Protein AF-X1GDD9-F1 (afdb_monomer)

Sequence (284 aa):
ELFSPIKTVVSSIGIVIELWFREDKPDEWPDSLGQALNDVRQTDPFTDLDSIGLRLSSKYDEIAGEIVSKWEFLALDGQPFVGKRARPVNLTTFLPYIRLFYLSALRDADDEFSPRSQFWGRILRDLKISEDQRKSLSEELERLNAELLKADPRLEQVVTSLGEVQTIMEPVVGQSTSIQALPIKPWDLMSKSQVVMKARGTEIDFPLSRYGQGMQSLAVLFLFQAYLQVFLKPAFHPETEAILALEEPEAHLHPQATRALAANLDKVKGQKIISSHSPYFIQE

Solvent-accessible surface area (backbone atoms only — not comparable to full-atom values): 16834 Å² total; per-residue (Å²): 137,80,83,74,75,82,80,46,71,81,72,47,93,50,51,77,48,78,47,77,49,67,51,94,46,63,86,66,70,53,67,69,58,51,62,75,41,48,69,56,50,48,66,39,91,87,74,54,27,47,32,36,34,39,34,43,38,38,33,54,35,84,87,78,72,44,75,49,71,48,80,40,43,29,44,98,88,69,45,68,47,62,72,84,43,49,37,70,65,54,53,69,65,45,53,65,37,52,41,82,46,79,42,66,57,80,60,59,46,74,56,46,60,25,57,85,19,86,46,45,16,43,59,61,69,69,56,86,71,51,71,68,55,51,51,53,51,28,56,52,39,48,51,52,36,53,54,58,49,65,73,42,71,66,52,56,53,50,35,55,60,58,38,50,55,52,73,77,42,81,80,60,89,88,74,78,68,75,82,76,86,53,66,49,49,68,64,62,47,59,57,65,56,73,65,63,48,67,50,92,94,51,94,59,71,40,50,50,88,79,47,57,66,30,59,30,37,50,51,48,53,52,48,49,52,47,39,45,64,70,63,46,53,79,75,48,56,96,77,38,47,55,36,40,35,34,32,35,81,49,58,74,44,56,70,72,54,35,44,53,46,36,66,49,56,69,70,50,83,67,54,71,46,74,46,68,93,61,69,57,78,74,62,129

Organism: NCBI:txid412755

Secondary structure (DSSP, 8-state):
--------GGG---EEEEEEEE-SSTT-S-HHHHHHTTTT-EE-TTT--EEEEEEEEEEEETTTTEEEEEEEEE-TTSPBP-GGGG-HHHHHHHTTTEEEEEE-S---HHHHTSTTSSSHHHHHHT----HHHHHHHHHHHHHHHHHHHHH-THHHHHHHHHHTHHHHS---TT------SS--SHHHHHTT---EEEPTT-SSEEEGGGS-HHHHHHHHHHHHHHHIIIIIGGGS-TT-EEEEEEE-TTTT--HHHHHHHHHHHTTS-S-EEEE-S-GGGT--

Radius of gyration: 27.79 Å; Cα contacts (8 Å, |Δi|>4): 337; chains: 1; bounding box: 76×63×77 Å

Mean predicted aligned error: 9.7 Å

pLDDT: mean 85.85, std 9.74, range [38.25, 97.0]

Foldseek 3Di:
DDPDPDCDLQNDPWDKDKDKDKDPAAPPADPVRCVLLVLQWDADPVRRMIMKMKMWTWGQDPVVRGIDIDIFIADPVRDGDDDPSGDPVSVVSCDLQEAEDEDAPDDDLCQCCALPHPQNVVVLVPPDQDPVNQVVQLVVLVVVQVVVCVVDPVSVVVQVVVQCVCVVDPNDPPDGRDDGPDDSGPSVVSSPDFDWDDDPPDPDTDGLVPDDPQSSLVVSVVSSVCRCVPPPVVVGDPNHAYEYEYEASCPPHDPVVVLVVLVVVVPDDGHYHYDHPDCSNVDD

InterPro domains:
  IPR027417 P-loop containing nucleoside triphosphate hydrolase [G3DSA:3.40.50.300] (99-284)
  IPR027417 P-loop containing nucleoside triphosphate hydrolase [SSF52540] (114-283)
  IPR041685 Endonuclease GajA/Old nuclease/RecF-like, AAA domain [PF13175] (100-282)
  IPR051396 Bacterial Antiviral Defense Nuclease [PTHR43581] (134-284)

Structure (mmCIF, N/CA/C/O backbone):
data_AF-X1GDD9-F1
#
_entry.id   AF-X1GDD9-F1
#
loop_
_atom_site.group_PDB
_atom_site.id
_atom_site.type_symbol
_atom_site.label_atom_id
_atom_site.label_alt_id
_atom_site.label_comp_id
_atom_site.label_asym_id
_atom_site.label_entity_id
_atom_site.label_seq_id
_atom_site.pdbx_PDB_ins_code
_atom_site.Cartn_x
_atom_site.Cartn_y
_atom_site.Cartn_z
_atom_site.occupancy
_atom_site.B_iso_or_equiv
_atom_site.auth_seq_id
_atom_site.auth_comp_id
_atom_site.auth_asym_id
_atom_site.auth_atom_id
_atom_site.pdbx_PDB_model_num
ATOM 1 N N . GLU A 1 1 ? 48.332 -2.939 3.150 1.00 38.25 1 GLU A N 1
ATOM 2 C CA . GLU A 1 1 ? 47.635 -2.496 1.930 1.00 38.25 1 GLU A CA 1
ATOM 3 C C . GLU A 1 1 ? 46.150 -2.346 2.219 1.00 38.25 1 GLU A C 1
ATOM 5 O O . GLU A 1 1 ? 45.591 -3.186 2.910 1.00 38.25 1 GLU A O 1
ATOM 10 N N . LEU A 1 2 ? 45.577 -1.258 1.695 1.00 38.97 2 LEU A N 1
ATOM 11 C CA . LEU A 1 2 ? 44.161 -1.042 1.371 1.00 38.97 2 LEU A CA 1
ATOM 12 C C . LEU A 1 2 ? 43.140 -1.008 2.526 1.00 38.97 2 LEU A C 1
ATOM 14 O O . LEU A 1 2 ? 42.233 -1.830 2.611 1.00 38.97 2 LEU A O 1
ATOM 18 N N . PHE A 1 3 ? 43.193 0.063 3.324 1.00 42.38 3 PHE A N 1
ATOM 19 C CA . PHE A 1 3 ? 41.959 0.637 3.867 1.00 42.38 3 PHE A CA 1
ATOM 20 C C . PHE A 1 3 ? 41.168 1.240 2.698 1.00 42.38 3 PHE A C 1
ATOM 22 O O . PHE A 1 3 ? 41.581 2.246 2.123 1.00 42.38 3 PHE A O 1
ATOM 29 N N . SER A 1 4 ? 40.057 0.607 2.317 1.00 47.56 4 SER A N 1
ATOM 30 C CA . SER A 1 4 ? 39.080 1.219 1.412 1.00 47.56 4 SER A CA 1
ATOM 31 C C . SER A 1 4 ? 38.596 2.532 2.040 1.00 47.56 4 SER A C 1
ATOM 33 O O . SER A 1 4 ? 38.187 2.507 3.205 1.00 47.56 4 SER A O 1
ATOM 35 N N . PRO A 1 5 ? 38.619 3.672 1.326 1.00 50.78 5 PRO A N 1
ATOM 36 C CA . PRO A 1 5 ? 38.078 4.910 1.863 1.00 50.78 5 PRO A CA 1
ATOM 37 C C . PRO A 1 5 ? 36.586 4.716 2.151 1.00 50.78 5 PRO A C 1
ATOM 39 O O . PRO A 1 5 ? 35.871 4.060 1.386 1.00 50.78 5 PRO A O 1
ATOM 42 N N . ILE A 1 6 ? 36.133 5.253 3.283 1.00 47.78 6 ILE A N 1
ATOM 43 C CA . ILE A 1 6 ? 34.720 5.306 3.660 1.00 47.78 6 ILE A CA 1
ATOM 44 C C . ILE A 1 6 ? 33.985 5.986 2.501 1.00 47.78 6 ILE A C 1
ATOM 46 O O . ILE A 1 6 ? 34.232 7.159 2.230 1.00 47.78 6 ILE A O 1
ATOM 50 N N . LYS A 1 7 ? 33.130 5.245 1.784 1.00 52.72 7 LYS A N 1
ATOM 51 C CA . LYS A 1 7 ? 32.307 5.801 0.704 1.00 52.72 7 LYS A CA 1
ATOM 52 C C . LYS A 1 7 ? 31.343 6.820 1.312 1.00 52.72 7 LYS A C 1
ATOM 54 O O . LYS A 1 7 ? 30.307 6.454 1.857 1.00 52.72 7 LYS A O 1
ATOM 59 N N . THR A 1 8 ? 31.692 8.099 1.252 1.00 64.19 8 THR A N 1
ATOM 60 C CA . THR A 1 8 ? 30.767 9.208 1.508 1.00 64.19 8 THR A CA 1
ATOM 61 C C . THR A 1 8 ? 29.737 9.280 0.385 1.00 64.19 8 THR A C 1
ATOM 63 O O . THR A 1 8 ? 30.037 8.900 -0.748 1.00 64.19 8 THR A O 1
ATOM 66 N N . VAL A 1 9 ? 28.541 9.808 0.676 1.00 65.12 9 VAL A N 1
ATOM 67 C CA . VAL A 1 9 ? 27.443 10.006 -0.300 1.00 65.12 9 VAL A CA 1
ATOM 68 C C . VAL A 1 9 ? 27.935 10.704 -1.579 1.00 65.12 9 VAL A C 1
ATOM 70 O O . VAL A 1 9 ? 27.546 10.323 -2.679 1.00 65.12 9 VAL A O 1
ATOM 73 N N . VAL A 1 10 ? 28.883 11.633 -1.430 1.00 66.81 10 VAL A N 1
ATOM 74 C CA . VAL A 1 10 ? 29.545 12.384 -2.510 1.00 66.81 10 VAL A CA 1
ATOM 75 C C . VAL A 1 10 ? 30.360 11.491 -3.460 1.00 66.81 10 VAL A C 1
ATOM 77 O O . VAL A 1 10 ? 30.379 11.708 -4.663 1.00 66.81 10 VAL A O 1
ATOM 80 N N . SER A 1 11 ? 30.994 10.435 -2.942 1.00 69.88 11 SER A N 1
ATOM 81 C CA . SER A 1 11 ? 31.825 9.499 -3.722 1.00 69.88 11 SER A CA 1
ATOM 82 C C . SER A 1 11 ? 31.047 8.305 -4.296 1.00 69.88 11 SER A C 1
ATOM 84 O O . SER A 1 11 ? 31.636 7.389 -4.875 1.00 69.88 11 SER A O 1
ATOM 86 N N . SER A 1 12 ? 29.722 8.280 -4.115 1.00 77.25 12 SER A N 1
ATOM 87 C CA . SER A 1 12 ? 28.871 7.197 -4.600 1.00 77.25 12 SER A CA 1
ATOM 88 C C . SER A 1 12 ? 28.705 7.254 -6.121 1.00 77.25 12 SER A C 1
ATOM 90 O O . SER A 1 12 ? 28.462 8.309 -6.707 1.00 77.25 12 SER A O 1
ATOM 92 N N . ILE A 1 13 ? 28.754 6.086 -6.767 1.00 80.12 13 ILE A N 1
ATOM 93 C CA . ILE A 1 13 ? 28.409 5.933 -8.191 1.00 80.12 13 ILE A CA 1
ATOM 94 C C . ILE A 1 13 ? 26.911 6.161 -8.462 1.00 80.12 13 ILE A C 1
ATOM 96 O O . ILE A 1 13 ? 26.513 6.265 -9.619 1.00 80.12 13 ILE A O 1
ATOM 100 N N . GLY A 1 14 ? 26.104 6.298 -7.405 1.00 87.81 14 GLY A N 1
ATOM 101 C CA . GLY A 1 14 ? 24.656 6.414 -7.486 1.00 87.81 14 GLY A CA 1
ATOM 102 C C . GLY A 1 14 ? 23.974 5.059 -7.657 1.00 87.81 14 GLY A C 1
ATOM 103 O O . GLY A 1 14 ? 24.605 4.003 -7.592 1.00 87.81 14 GLY A O 1
ATOM 104 N N . ILE A 1 15 ? 22.663 5.107 -7.853 1.00 92.38 15 ILE A N 1
ATOM 105 C CA . ILE A 1 15 ? 21.811 3.957 -8.144 1.00 92.38 15 ILE A CA 1
ATOM 106 C C . ILE A 1 15 ? 21.234 4.157 -9.542 1.00 92.38 15 ILE A C 1
ATOM 108 O O . ILE A 1 15 ? 20.771 5.250 -9.871 1.00 92.38 15 ILE A O 1
ATOM 112 N N . VAL A 1 16 ? 21.253 3.101 -10.353 1.00 93.81 16 VAL A N 1
ATOM 113 C CA . VAL A 1 16 ? 20.565 3.048 -11.644 1.00 93.81 16 VAL A CA 1
ATOM 114 C C . VAL A 1 16 ? 19.679 1.811 -11.649 1.00 93.81 16 VAL A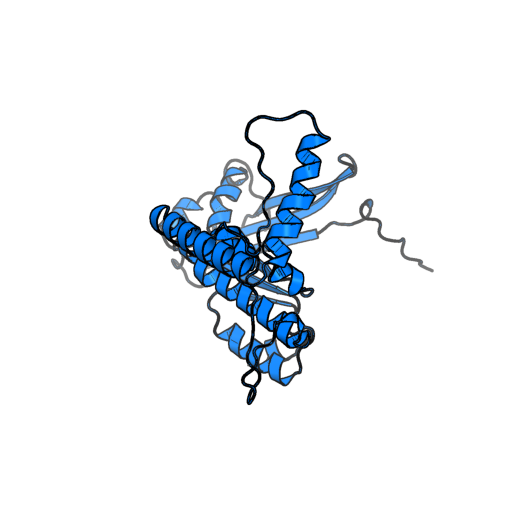 C 1
ATOM 116 O O . VAL A 1 16 ? 20.160 0.707 -11.407 1.00 93.81 16 VAL A O 1
ATOM 119 N N . ILE A 1 17 ? 18.389 2.011 -11.895 1.00 92.81 17 ILE A N 1
ATOM 120 C CA . ILE A 1 17 ? 17.387 0.955 -12.019 1.00 92.81 17 ILE A CA 1
ATOM 121 C C . ILE A 1 17 ? 16.773 1.081 -13.406 1.00 92.81 17 ILE A C 1
ATOM 123 O O . ILE A 1 17 ? 16.308 2.156 -13.780 1.00 92.81 17 ILE A O 1
ATOM 127 N N . GLU A 1 18 ? 16.763 -0.015 -14.152 1.00 95.00 18 GLU A N 1
ATOM 128 C CA . GLU A 1 18 ? 16.088 -0.109 -15.443 1.00 95.00 18 GLU A CA 1
ATOM 129 C C . GLU A 1 18 ? 14.918 -1.075 -15.328 1.00 95.00 18 GLU A C 1
ATOM 131 O O . GLU A 1 18 ? 15.066 -2.197 -14.847 1.00 95.00 18 GLU A O 1
ATOM 136 N N . LEU A 1 19 ? 13.751 -0.612 -15.754 1.00 92.44 19 LEU A N 1
ATOM 137 C CA . LEU A 1 19 ? 12.511 -1.366 -15.770 1.00 92.44 19 LEU A CA 1
ATOM 138 C C . LEU A 1 19 ? 12.071 -1.527 -17.218 1.00 92.44 19 LEU A C 1
ATOM 140 O O . LEU A 1 19 ? 11.991 -0.548 -17.961 1.00 92.44 19 LEU A O 1
ATOM 144 N N . TRP A 1 20 ? 11.774 -2.764 -17.591 1.00 94.12 20 TRP A N 1
ATOM 145 C CA . TRP A 1 20 ? 11.281 -3.121 -18.911 1.00 94.12 20 TRP A CA 1
ATOM 146 C C . TRP A 1 20 ? 9.894 -3.727 -18.769 1.00 94.12 20 TRP A C 1
ATOM 148 O O . TRP A 1 20 ? 9.726 -4.775 -18.151 1.00 94.12 20 TRP A O 1
ATOM 158 N N . PHE A 1 21 ? 8.909 -3.039 -19.334 1.00 92.94 21 PHE A N 1
ATOM 159 C CA . PHE A 1 21 ? 7.532 -3.505 -19.444 1.00 92.94 21 PHE A CA 1
ATOM 160 C C . PHE A 1 21 ? 7.370 -4.049 -20.853 1.00 92.94 21 PHE A C 1
ATOM 162 O O . PHE A 1 21 ? 7.683 -3.330 -21.801 1.00 92.94 21 PHE A O 1
ATOM 169 N N . ARG A 1 22 ? 6.956 -5.306 -20.998 1.00 93.19 22 ARG A N 1
ATOM 170 C CA . ARG A 1 22 ? 6.906 -5.999 -22.286 1.00 93.19 22 ARG A CA 1
ATOM 171 C C . ARG A 1 22 ? 5.684 -6.904 -22.342 1.00 93.19 22 ARG A C 1
ATOM 173 O O . ARG A 1 22 ? 5.283 -7.436 -21.312 1.00 93.19 22 ARG A O 1
ATOM 180 N N . GLU A 1 23 ? 5.130 -7.063 -23.532 1.00 92.94 23 GLU A N 1
ATOM 181 C CA . GLU A 1 23 ? 4.156 -8.108 -23.829 1.00 92.94 23 GLU A CA 1
ATOM 182 C C . GLU A 1 23 ? 4.764 -9.516 -23.729 1.00 92.94 23 GLU A C 1
ATOM 184 O O . GLU A 1 23 ? 5.914 -9.751 -24.121 1.00 92.94 23 GLU A O 1
ATOM 189 N N . ASP A 1 24 ? 3.961 -10.475 -23.274 1.00 90.25 24 ASP A N 1
ATOM 190 C CA . ASP A 1 24 ? 4.295 -11.897 -23.348 1.00 90.25 24 ASP A CA 1
ATOM 191 C C . ASP A 1 24 ? 3.881 -12.493 -24.705 1.00 90.25 24 ASP A C 1
ATOM 193 O O . ASP A 1 24 ? 4.434 -13.512 -25.138 1.00 90.25 24 ASP A O 1
ATOM 197 N N . LYS A 1 25 ? 2.904 -11.876 -25.387 1.00 92.12 25 LYS A N 1
ATOM 198 C CA . LYS A 1 25 ? 2.401 -12.278 -26.712 1.00 92.12 25 LYS A CA 1
ATOM 199 C C . LYS A 1 25 ? 2.097 -11.055 -27.585 1.00 92.12 25 LYS A C 1
ATOM 201 O O . LYS A 1 25 ? 1.662 -10.054 -27.033 1.00 92.12 25 LYS A O 1
ATOM 206 N N . PRO A 1 26 ? 2.261 -11.148 -28.919 1.00 90.19 26 PRO A N 1
ATOM 207 C CA . PRO A 1 26 ? 1.912 -10.045 -29.811 1.00 90.19 26 PRO A CA 1
ATOM 208 C C . PRO A 1 26 ? 0.445 -9.632 -29.646 1.00 90.19 26 PRO A C 1
ATOM 210 O O . PRO A 1 26 ? -0.415 -10.506 -29.477 1.00 90.19 26 PRO A O 1
ATOM 213 N N . ASP A 1 27 ? 0.186 -8.325 -29.713 1.00 88.06 27 ASP A N 1
ATOM 214 C CA . ASP A 1 27 ? -1.141 -7.703 -29.580 1.00 88.06 27 ASP A CA 1
ATOM 215 C C . ASP A 1 27 ? -1.843 -8.006 -28.236 1.00 88.06 27 ASP A C 1
ATOM 217 O O . ASP A 1 27 ? -3.069 -8.147 -28.161 1.00 88.06 27 ASP A O 1
ATOM 221 N N . GLU A 1 28 ? -1.075 -8.145 -27.152 1.00 90.44 28 GLU A N 1
ATOM 222 C CA . GLU A 1 28 ? -1.615 -8.357 -25.804 1.00 90.44 28 GLU A CA 1
ATOM 223 C C . GLU A 1 28 ? -2.103 -7.048 -25.173 1.00 90.44 28 GLU A C 1
ATOM 225 O O . GLU A 1 28 ? -3.099 -7.032 -24.440 1.00 90.44 28 GLU A O 1
ATOM 230 N N . TRP A 1 29 ? -1.412 -5.942 -25.440 1.00 91.94 29 TRP A N 1
ATOM 231 C CA . TRP A 1 29 ? -1.772 -4.638 -24.907 1.00 91.94 29 TRP A CA 1
ATOM 232 C C . TRP A 1 29 ? -2.988 -4.060 -25.640 1.00 91.94 29 TRP A C 1
ATOM 234 O O . TRP A 1 29 ? -3.005 -4.002 -26.869 1.00 91.94 29 TRP A O 1
ATOM 244 N N . PRO A 1 30 ? -4.009 -3.561 -24.916 1.00 91.75 30 PRO A N 1
ATOM 245 C CA . PRO A 1 30 ? -5.167 -2.941 -25.549 1.00 91.75 30 PRO A CA 1
ATOM 246 C C . PRO A 1 30 ? -4.795 -1.729 -26.412 1.00 91.75 30 PRO A C 1
ATOM 248 O O . PRO A 1 30 ? -3.938 -0.924 -26.040 1.00 91.75 30 PRO A O 1
ATOM 251 N N . ASP A 1 31 ? -5.526 -1.520 -27.511 1.00 90.44 31 ASP A N 1
ATOM 252 C CA . ASP A 1 31 ? -5.319 -0.379 -28.416 1.00 90.44 31 ASP A CA 1
ATOM 253 C C . ASP A 1 31 ? -5.342 0.978 -27.692 1.00 90.44 31 ASP A C 1
ATOM 255 O O . ASP A 1 31 ? -4.582 1.887 -28.030 1.00 90.44 31 ASP A O 1
ATOM 259 N N . SER A 1 32 ? -6.203 1.130 -26.680 1.00 91.56 32 SER A N 1
ATOM 260 C CA . SER A 1 32 ? -6.291 2.338 -25.851 1.00 91.56 32 SER A CA 1
ATOM 261 C C . SER A 1 32 ? -4.992 2.619 -25.094 1.00 91.56 32 SER A C 1
ATOM 263 O O . SER A 1 32 ? -4.520 3.761 -25.112 1.00 91.56 32 SER A O 1
ATOM 265 N N . LEU A 1 33 ? -4.377 1.588 -24.509 1.00 91.75 33 LEU A N 1
ATOM 266 C CA . LEU A 1 33 ? -3.070 1.677 -23.857 1.00 91.75 33 LEU A CA 1
ATOM 267 C C . LEU A 1 33 ? -1.984 2.043 -24.874 1.00 91.75 33 LEU A C 1
ATOM 269 O O . LEU A 1 33 ? -1.205 2.977 -24.656 1.00 91.75 33 LEU A O 1
ATOM 273 N N . GLY A 1 34 ? -1.968 1.345 -26.014 1.00 90.06 34 GLY A N 1
ATOM 274 C CA . GLY A 1 34 ? -1.004 1.564 -27.092 1.00 90.06 34 GLY A CA 1
ATOM 275 C C . GLY A 1 34 ? -1.049 2.992 -27.643 1.00 90.06 34 GLY A C 1
ATOM 276 O O . GLY A 1 34 ? -0.007 3.617 -27.850 1.00 90.06 34 GLY A O 1
ATOM 277 N N . GLN A 1 35 ? -2.248 3.556 -27.812 1.00 91.06 35 GLN A N 1
ATOM 278 C CA . GLN A 1 35 ? -2.438 4.946 -28.232 1.00 91.06 35 GLN A CA 1
ATOM 279 C C . GLN A 1 35 ? -2.001 5.943 -27.155 1.00 91.06 35 GLN A C 1
ATOM 281 O O . GLN A 1 35 ? -1.310 6.916 -27.470 1.00 91.06 35 GLN A O 1
ATOM 286 N N . ALA A 1 36 ? -2.370 5.705 -25.893 1.00 91.50 36 ALA A N 1
ATOM 287 C CA . ALA A 1 36 ? -2.020 6.590 -24.785 1.00 91.50 36 ALA A CA 1
ATOM 288 C C . ALA A 1 36 ? -0.502 6.680 -24.562 1.00 91.50 36 ALA A C 1
ATOM 290 O O . ALA A 1 36 ? 0.012 7.744 -24.211 1.00 91.50 36 ALA A O 1
ATOM 291 N N . LEU A 1 37 ? 0.218 5.579 -24.794 1.00 93.81 37 LEU A N 1
ATOM 292 C CA . LEU A 1 37 ? 1.657 5.458 -24.553 1.00 93.81 37 LEU A CA 1
ATOM 293 C C . LEU A 1 37 ? 2.498 5.428 -25.837 1.00 93.81 37 LEU A C 1
ATOM 295 O O . LEU A 1 37 ? 3.691 5.138 -25.782 1.00 93.81 37 LEU A O 1
ATOM 299 N N . ASN A 1 38 ? 1.930 5.796 -26.988 1.00 93.25 38 ASN A N 1
ATOM 300 C CA . ASN A 1 38 ? 2.590 5.700 -28.296 1.00 93.25 38 ASN A CA 1
ATOM 301 C C . ASN A 1 38 ? 3.952 6.427 -28.371 1.00 93.25 38 ASN A C 1
ATOM 303 O O . ASN A 1 38 ? 4.885 5.990 -29.048 1.00 93.25 38 ASN A O 1
ATOM 307 N N . ASP A 1 39 ? 4.096 7.539 -27.645 1.00 93.69 39 ASP A N 1
ATOM 308 C CA . ASP A 1 39 ? 5.343 8.308 -27.624 1.00 93.69 39 ASP A CA 1
ATOM 309 C C . ASP A 1 39 ? 6.483 7.585 -26.881 1.00 93.69 39 ASP A C 1
ATOM 311 O O . ASP A 1 39 ? 7.641 7.924 -27.116 1.00 93.69 39 ASP A O 1
ATOM 315 N N . VAL A 1 40 ? 6.195 6.588 -26.038 1.00 94.62 40 VAL A N 1
ATOM 316 C CA . VAL A 1 40 ? 7.197 5.830 -25.256 1.00 94.62 40 VAL A CA 1
ATOM 317 C C . VAL A 1 40 ? 7.212 4.328 -25.549 1.00 94.62 40 VAL A C 1
ATOM 319 O O . VAL A 1 40 ? 8.180 3.659 -25.201 1.00 94.62 40 VAL A O 1
ATOM 322 N N . ARG A 1 41 ? 6.179 3.815 -26.221 1.00 94.31 41 ARG A N 1
ATOM 323 C CA . ARG A 1 41 ? 6.067 2.437 -26.704 1.00 94.31 41 ARG A CA 1
ATOM 324 C C . ARG A 1 41 ? 6.975 2.182 -27.904 1.00 94.31 41 ARG A C 1
ATOM 326 O O . ARG A 1 41 ? 7.159 3.052 -28.761 1.00 94.31 41 ARG A O 1
ATOM 333 N N . GLN A 1 42 ? 7.514 0.976 -27.995 1.00 93.94 42 GLN A N 1
ATOM 334 C CA . GLN A 1 42 ? 8.262 0.507 -29.156 1.00 93.94 42 GLN A CA 1
ATOM 335 C C . GLN A 1 42 ? 8.020 -0.981 -29.393 1.00 93.94 42 GLN A C 1
ATOM 337 O O . GLN A 1 42 ? 8.028 -1.760 -28.443 1.00 93.94 42 GLN A O 1
ATOM 342 N N . THR A 1 43 ? 7.865 -1.351 -30.657 1.00 92.69 43 THR A N 1
ATOM 343 C CA . THR A 1 43 ? 7.661 -2.733 -31.092 1.00 92.69 43 THR A CA 1
ATOM 344 C C . THR A 1 43 ? 8.995 -3.314 -31.542 1.00 92.69 43 THR A C 1
ATOM 346 O O . THR A 1 43 ? 9.710 -2.693 -32.337 1.00 92.69 43 THR A O 1
ATOM 349 N N . ASP A 1 44 ? 9.361 -4.480 -31.018 1.00 90.75 44 ASP A N 1
ATOM 350 C CA . ASP A 1 44 ? 10.550 -5.205 -31.466 1.00 90.75 44 ASP A CA 1
ATOM 351 C C . ASP A 1 44 ? 10.306 -5.803 -32.867 1.00 90.75 44 ASP A C 1
ATOM 353 O O . ASP A 1 44 ? 9.427 -6.650 -33.016 1.00 90.75 44 ASP A O 1
ATOM 357 N N . PRO A 1 45 ? 11.090 -5.436 -33.899 1.00 89.31 45 PRO A N 1
ATOM 358 C CA . PRO A 1 45 ? 10.874 -5.907 -35.268 1.00 89.31 45 PRO A CA 1
ATOM 359 C C . PRO A 1 45 ? 11.090 -7.416 -35.467 1.00 89.31 45 PRO A C 1
ATOM 361 O O . PRO A 1 45 ? 10.700 -7.946 -36.506 1.00 89.31 45 PRO A O 1
ATOM 364 N N . PHE A 1 46 ? 11.744 -8.110 -34.529 1.00 88.69 46 PHE A N 1
ATOM 365 C CA . PHE A 1 46 ? 11.985 -9.553 -34.625 1.00 88.69 46 PHE A CA 1
ATOM 366 C C . PHE A 1 46 ? 10.925 -10.382 -33.915 1.00 88.69 46 PHE A C 1
ATOM 368 O O . PHE A 1 46 ? 10.637 -11.499 -34.347 1.00 88.69 46 PHE A O 1
ATOM 375 N N . THR A 1 47 ? 10.400 -9.870 -32.803 1.00 88.75 47 THR A N 1
ATOM 376 C CA . THR A 1 47 ? 9.457 -10.610 -31.958 1.00 88.75 47 THR A CA 1
ATOM 377 C C . THR A 1 47 ? 8.025 -10.101 -32.053 1.00 88.75 47 THR A C 1
ATOM 379 O O . THR A 1 47 ? 7.128 -10.818 -31.625 1.00 88.75 47 THR A O 1
ATOM 382 N N . ASP A 1 48 ? 7.820 -8.926 -32.655 1.00 91.81 48 ASP A N 1
ATOM 383 C CA . ASP A 1 48 ? 6.533 -8.229 -32.767 1.00 91.81 48 ASP A CA 1
ATOM 384 C C . ASP A 1 48 ? 5.877 -7.970 -31.403 1.00 91.81 48 ASP A C 1
ATOM 386 O O . ASP A 1 48 ? 4.662 -7.998 -31.255 1.00 91.81 48 ASP A O 1
ATOM 390 N N . LEU A 1 49 ? 6.715 -7.775 -30.380 1.00 93.62 49 LEU A N 1
ATOM 391 C CA . LEU A 1 49 ? 6.287 -7.527 -29.008 1.00 93.62 49 LEU A CA 1
ATOM 392 C C . LEU A 1 49 ? 6.522 -6.068 -28.652 1.00 93.62 49 LEU A C 1
ATOM 394 O O . LEU A 1 49 ? 7.627 -5.536 -28.836 1.00 93.62 49 LEU A O 1
ATOM 398 N N . ASP A 1 50 ? 5.494 -5.438 -28.099 1.00 94.56 50 ASP A N 1
ATOM 399 C CA . ASP A 1 50 ? 5.600 -4.090 -27.579 1.00 94.56 50 ASP A CA 1
ATOM 400 C C . ASP A 1 50 ? 6.361 -4.057 -26.253 1.00 94.56 50 ASP A C 1
ATOM 402 O O . ASP A 1 50 ? 6.294 -4.954 -25.407 1.00 94.56 50 ASP A O 1
ATOM 406 N N . SER A 1 51 ? 7.126 -2.981 -26.079 1.00 95.06 51 SER A N 1
ATOM 407 C CA . SER A 1 51 ? 7.880 -2.722 -24.863 1.00 95.06 51 SER A CA 1
ATOM 408 C C . SER A 1 51 ? 7.977 -1.238 -24.521 1.00 95.06 51 SER A C 1
ATOM 410 O O . SER A 1 51 ? 7.864 -0.354 -25.376 1.00 95.06 51 SE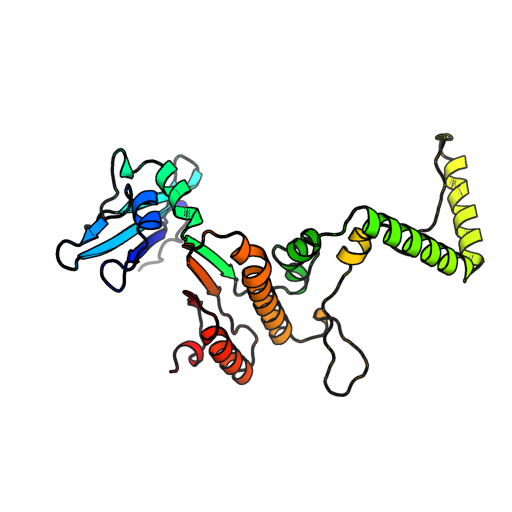R A O 1
ATOM 412 N N . ILE A 1 52 ? 8.216 -0.965 -23.242 1.00 96.00 52 ILE A N 1
ATOM 413 C CA . ILE A 1 52 ? 8.554 0.349 -22.698 1.00 96.00 52 ILE A CA 1
ATOM 414 C C . ILE A 1 52 ? 9.740 0.152 -21.753 1.00 96.00 52 ILE A C 1
ATOM 416 O O . ILE A 1 52 ? 9.642 -0.582 -20.770 1.00 96.00 52 ILE A O 1
ATOM 420 N N . GLY A 1 53 ? 10.857 0.816 -22.047 1.00 96.19 53 GLY A N 1
ATOM 421 C CA . GLY A 1 53 ? 12.014 0.876 -21.157 1.00 96.19 53 GLY A CA 1
ATOM 422 C C . GLY A 1 53 ? 11.994 2.160 -20.333 1.00 96.19 53 GLY A C 1
ATOM 423 O O . GLY A 1 53 ? 11.771 3.240 -20.881 1.00 96.19 53 GLY A O 1
ATOM 424 N N . LEU A 1 54 ? 12.239 2.065 -19.029 1.00 95.69 54 LEU A N 1
ATOM 425 C CA . LEU A 1 54 ? 12.301 3.202 -18.111 1.00 95.69 54 LEU A CA 1
ATOM 426 C C . LEU A 1 54 ? 13.525 3.082 -17.203 1.00 95.69 54 LEU A C 1
ATOM 428 O O . LEU A 1 54 ? 13.680 2.100 -16.484 1.00 95.69 54 LEU A O 1
ATOM 432 N N . ARG A 1 55 ? 14.374 4.107 -17.195 1.00 95.81 55 ARG A N 1
ATOM 433 C CA . ARG A 1 55 ? 15.531 4.229 -16.309 1.00 95.81 55 ARG A CA 1
ATOM 434 C C . ARG A 1 55 ? 15.253 5.245 -15.213 1.00 95.81 55 ARG A C 1
ATOM 436 O O . ARG A 1 55 ? 14.922 6.394 -15.501 1.00 95.81 55 ARG A O 1
ATOM 443 N N . LEU A 1 56 ? 15.462 4.835 -13.970 1.00 94.31 56 LEU A N 1
ATOM 444 C CA . LEU A 1 56 ? 15.629 5.711 -12.819 1.00 94.31 56 LEU A CA 1
ATOM 445 C C . LEU A 1 56 ? 17.115 5.774 -12.480 1.00 94.31 56 LEU A C 1
ATOM 447 O O . LEU A 1 56 ? 17.735 4.753 -12.199 1.00 94.31 56 LEU A O 1
ATOM 451 N N . SER A 1 57 ? 17.680 6.974 -12.467 1.00 93.81 57 SER A N 1
ATOM 452 C CA . SER A 1 57 ? 19.017 7.227 -11.931 1.00 93.81 57 SER A CA 1
ATOM 453 C C . SER A 1 57 ? 18.916 8.139 -10.718 1.00 93.81 57 SER A C 1
ATOM 455 O O . SER A 1 57 ? 18.107 9.062 -10.710 1.00 93.81 57 SER A O 1
ATOM 457 N N . SER A 1 58 ? 19.710 7.877 -9.686 1.00 93.50 58 SER A N 1
ATOM 458 C CA . SER A 1 58 ? 19.777 8.700 -8.481 1.00 93.50 58 SER A CA 1
ATOM 459 C C . SER A 1 58 ? 21.226 8.833 -8.042 1.00 93.50 58 SER A C 1
ATOM 461 O O . SER A 1 58 ? 21.892 7.832 -7.766 1.00 93.50 58 SER A O 1
ATOM 463 N N . LYS A 1 59 ? 21.748 10.059 -8.026 1.00 92.75 59 LYS A N 1
ATOM 464 C CA . LYS A 1 59 ? 23.146 10.336 -7.683 1.00 92.75 59 LYS A CA 1
ATOM 465 C C . LYS A 1 59 ? 23.249 11.655 -6.928 1.00 92.75 59 LYS A C 1
ATOM 467 O O . LYS A 1 59 ? 22.471 12.572 -7.165 1.00 92.75 59 LYS A O 1
ATOM 472 N N . TYR A 1 60 ? 24.216 11.738 -6.020 1.00 90.06 60 TYR A N 1
ATOM 473 C CA . TYR A 1 60 ? 24.568 12.999 -5.384 1.00 90.06 60 TYR A CA 1
ATOM 474 C C . TYR A 1 60 ? 25.143 13.971 -6.419 1.00 90.06 60 TYR A C 1
ATOM 476 O O . TYR A 1 60 ? 26.086 13.629 -7.139 1.00 90.06 60 TYR A O 1
ATOM 484 N N . ASP A 1 61 ? 24.565 15.163 -6.489 1.00 87.94 61 ASP A N 1
ATOM 485 C CA . ASP A 1 61 ? 25.040 16.261 -7.317 1.00 87.94 61 ASP A CA 1
ATOM 486 C C . ASP A 1 61 ? 25.852 17.222 -6.437 1.00 87.94 61 ASP A C 1
ATOM 488 O O . ASP A 1 61 ? 25.334 17.810 -5.488 1.00 87.94 61 ASP A O 1
ATOM 492 N N . GLU A 1 62 ? 27.150 17.359 -6.723 1.00 85.44 62 GLU A N 1
ATOM 493 C CA . GLU A 1 62 ? 28.059 18.206 -5.937 1.00 85.44 62 GLU A CA 1
ATOM 494 C C . GLU A 1 62 ? 27.717 19.697 -6.019 1.00 85.44 62 GLU A C 1
ATOM 496 O O . GLU A 1 62 ? 28.019 20.441 -5.088 1.00 85.44 62 GLU A O 1
ATOM 501 N N . ILE A 1 63 ? 27.088 20.130 -7.113 1.00 85.81 63 ILE A N 1
ATOM 502 C CA . ILE A 1 63 ? 26.716 21.526 -7.341 1.00 85.81 63 ILE A CA 1
ATOM 503 C C . ILE A 1 63 ? 25.430 21.841 -6.577 1.00 85.81 63 ILE A C 1
ATOM 505 O O . ILE A 1 63 ? 25.346 22.879 -5.923 1.00 85.81 63 ILE A O 1
ATOM 509 N N . ALA A 1 64 ? 24.439 20.947 -6.641 1.00 86.12 64 ALA A N 1
ATOM 510 C CA . ALA A 1 64 ? 23.174 21.108 -5.925 1.00 86.12 64 ALA A CA 1
ATOM 511 C C . ALA A 1 64 ? 23.297 20.798 -4.422 1.00 86.12 64 ALA A C 1
ATOM 513 O O . ALA A 1 64 ? 22.494 21.276 -3.624 1.00 86.12 64 ALA A O 1
ATOM 514 N N . GLY A 1 65 ? 24.306 20.016 -4.023 1.00 88.56 65 GLY A N 1
ATOM 515 C CA . GLY A 1 65 ? 24.503 19.591 -2.637 1.00 88.56 65 GLY A CA 1
ATOM 516 C C . GLY A 1 65 ? 23.460 18.579 -2.150 1.00 88.56 65 GLY A C 1
ATOM 517 O O . GLY A 1 65 ? 23.312 18.379 -0.945 1.00 88.56 65 GLY A O 1
ATOM 518 N N . GLU A 1 66 ? 22.728 17.947 -3.067 1.00 90.31 66 GLU A N 1
ATOM 519 C CA . GLU A 1 66 ? 21.641 17.014 -2.771 1.00 90.31 66 GLU A CA 1
ATOM 520 C C . GLU A 1 66 ? 21.640 15.810 -3.723 1.00 90.31 66 GLU A C 1
ATOM 522 O O . GLU A 1 66 ? 22.361 15.763 -4.721 1.00 90.31 66 GLU A O 1
ATOM 527 N N . ILE A 1 67 ? 20.835 14.796 -3.399 1.00 88.88 67 ILE A N 1
ATOM 528 C CA . ILE A 1 67 ? 20.626 13.644 -4.279 1.00 88.88 67 ILE A CA 1
ATOM 529 C C . ILE A 1 67 ? 19.603 14.024 -5.348 1.00 88.88 67 ILE A C 1
ATOM 531 O O . ILE A 1 67 ? 18.437 14.265 -5.042 1.00 88.88 67 ILE A O 1
ATOM 535 N N . VAL A 1 68 ? 20.025 14.001 -6.610 1.00 90.88 68 VAL A N 1
ATOM 536 C CA . VAL A 1 68 ? 19.163 14.278 -7.760 1.00 90.88 68 VAL A CA 1
ATOM 537 C C . VAL A 1 68 ? 18.740 12.960 -8.395 1.00 90.88 68 VAL A C 1
ATOM 539 O O . VAL A 1 68 ? 19.575 12.108 -8.707 1.00 90.88 68 VAL A O 1
ATOM 542 N N . SER A 1 69 ? 17.429 12.797 -8.590 1.00 93.06 69 SER A N 1
ATOM 543 C CA . SER A 1 69 ? 16.851 11.632 -9.265 1.00 93.06 69 SER A CA 1
ATOM 544 C C . SER A 1 69 ? 16.267 12.013 -10.622 1.00 93.06 69 SER A C 1
ATOM 546 O O . SER A 1 69 ? 15.576 13.024 -10.744 1.00 93.06 69 SER A O 1
ATOM 548 N N . LYS A 1 70 ? 16.524 11.195 -11.644 1.00 92.38 70 LYS A N 1
ATOM 549 C CA . LYS A 1 70 ? 16.101 11.431 -13.027 1.00 92.38 70 LYS A CA 1
ATOM 550 C C . LYS A 1 70 ? 15.437 10.189 -13.610 1.00 92.38 70 LYS A C 1
ATOM 552 O O . LYS A 1 70 ? 15.957 9.083 -13.471 1.00 92.38 70 LYS A O 1
ATOM 557 N N . TRP A 1 71 ? 14.321 10.412 -14.299 1.00 93.81 71 TRP A N 1
ATOM 558 C CA . TRP A 1 71 ? 13.582 9.405 -15.055 1.00 93.81 71 TRP A CA 1
ATOM 559 C C . TRP A 1 71 ? 13.793 9.601 -16.554 1.00 93.81 71 TRP A C 1
ATOM 561 O O . TRP A 1 71 ? 13.645 10.716 -17.058 1.00 93.81 71 TRP A O 1
ATOM 571 N N . GLU A 1 72 ? 14.116 8.526 -17.266 1.00 96.06 72 GLU A N 1
ATOM 572 C CA . GLU A 1 72 ? 14.373 8.542 -18.707 1.00 96.06 72 GLU A CA 1
ATOM 573 C C . GLU A 1 72 ? 13.741 7.322 -19.373 1.00 96.06 72 GLU A C 1
ATOM 575 O O . GLU A 1 72 ? 14.003 6.193 -18.969 1.00 96.06 72 GLU A O 1
ATOM 580 N N . PHE A 1 73 ? 12.933 7.526 -20.413 1.00 97.00 73 PHE A N 1
ATOM 581 C CA . PHE A 1 73 ? 12.481 6.414 -21.250 1.00 97.00 73 PHE A CA 1
ATOM 582 C C . PHE A 1 73 ? 13.612 5.951 -22.169 1.00 97.00 73 PHE A C 1
ATOM 584 O O . PHE A 1 73 ? 14.386 6.781 -22.654 1.00 97.00 73 PHE A O 1
ATOM 591 N N . LEU A 1 74 ? 13.698 4.644 -22.406 1.00 96.75 74 LEU A N 1
ATOM 592 C CA . LEU A 1 74 ? 14.783 4.005 -23.144 1.00 96.75 74 LEU A CA 1
ATOM 593 C C . LEU A 1 74 ? 14.307 3.414 -24.475 1.00 96.75 74 LEU A C 1
ATOM 595 O O . LEU A 1 74 ? 13.254 2.777 -24.555 1.00 96.75 74 LEU A O 1
ATOM 599 N N . ALA A 1 75 ? 15.143 3.569 -25.498 1.00 94.62 75 ALA A N 1
ATOM 600 C CA . ALA A 1 75 ? 15.077 2.803 -26.733 1.00 94.62 75 ALA A CA 1
ATOM 601 C C . ALA A 1 75 ? 15.517 1.343 -26.505 1.00 94.62 75 ALA A C 1
ATOM 603 O O . ALA A 1 75 ? 16.187 1.051 -25.515 1.00 94.62 75 ALA A O 1
ATOM 604 N N . LEU A 1 76 ? 15.179 0.431 -27.429 1.00 91.50 76 LEU A N 1
ATOM 605 C CA . LEU A 1 76 ? 15.543 -1.001 -27.367 1.00 91.50 76 LEU A CA 1
ATOM 606 C C . LEU A 1 76 ? 17.054 -1.267 -27.210 1.00 91.50 76 LEU A C 1
ATOM 608 O O . LEU A 1 76 ? 17.444 -2.314 -26.705 1.00 91.50 76 LEU A O 1
ATOM 612 N N . ASP A 1 77 ? 17.904 -0.327 -27.623 1.00 91.38 77 ASP A N 1
ATOM 613 C CA . ASP A 1 77 ? 19.363 -0.384 -27.474 1.00 91.38 77 ASP A CA 1
ATOM 614 C C . ASP A 1 77 ? 19.870 0.137 -26.110 1.00 91.38 77 ASP A C 1
ATOM 616 O O . ASP A 1 77 ? 21.077 0.219 -25.876 1.00 91.38 77 ASP A O 1
ATOM 620 N N . GLY A 1 78 ? 18.956 0.509 -25.208 1.00 91.06 78 GLY A N 1
ATOM 621 C CA . GLY A 1 78 ? 19.245 1.049 -23.883 1.00 91.06 78 GLY A CA 1
ATOM 622 C C . GLY A 1 78 ? 19.592 2.541 -23.862 1.00 91.06 78 GLY A C 1
ATOM 623 O O . GLY A 1 78 ? 19.932 3.070 -22.797 1.00 91.06 78 GLY A O 1
ATOM 624 N N . GLN A 1 79 ? 19.523 3.254 -24.990 1.00 94.62 79 GLN A N 1
ATOM 625 C CA . GLN A 1 79 ? 19.784 4.694 -25.022 1.00 94.62 79 GLN A CA 1
ATOM 626 C C . GLN A 1 79 ? 18.552 5.503 -24.594 1.00 94.62 79 GLN A C 1
ATOM 628 O O . GLN A 1 79 ? 17.428 5.153 -24.961 1.00 94.62 79 GLN A O 1
ATOM 633 N N . PRO A 1 80 ? 18.719 6.611 -23.846 1.00 95.38 80 PRO A N 1
ATOM 634 C CA . PRO A 1 80 ? 17.610 7.501 -23.533 1.00 95.38 80 PRO A CA 1
ATOM 635 C C . PRO A 1 80 ? 16.967 8.076 -24.795 1.00 95.38 80 PRO A C 1
ATOM 637 O O . PRO A 1 80 ? 17.650 8.513 -25.725 1.00 95.38 80 PRO A O 1
ATOM 640 N N . PHE A 1 81 ? 15.641 8.146 -24.804 1.00 94.25 81 PHE A N 1
ATOM 641 C CA . PHE A 1 81 ? 14.921 8.863 -25.842 1.00 94.25 81 PHE A CA 1
ATOM 642 C C . PHE A 1 81 ? 15.263 10.359 -25.852 1.00 94.25 81 PHE A C 1
ATOM 644 O O . PHE A 1 81 ? 15.621 10.957 -24.838 1.00 94.25 81 PHE A O 1
ATOM 651 N N . VAL A 1 82 ? 15.082 10.986 -27.019 1.00 92.00 82 VAL A N 1
ATOM 652 C CA . VAL A 1 82 ? 15.301 12.422 -27.248 1.00 92.00 82 VAL A CA 1
ATOM 653 C C . VAL A 1 82 ? 14.055 13.098 -27.833 1.00 92.00 82 VAL A C 1
ATOM 655 O O . VAL A 1 82 ? 13.132 12.449 -28.335 1.00 92.00 82 VAL A O 1
ATOM 658 N N . GLY A 1 83 ? 14.006 14.431 -27.774 1.00 92.25 83 GLY A N 1
ATOM 659 C CA . GLY A 1 83 ? 12.944 15.224 -28.399 1.00 92.25 83 GLY A CA 1
ATOM 660 C C . GLY A 1 83 ? 11.558 14.972 -27.793 1.00 92.25 83 GLY A C 1
ATOM 661 O O . GLY A 1 83 ? 11.375 15.066 -26.582 1.00 92.25 83 GLY A O 1
ATOM 662 N N . LYS A 1 84 ? 10.557 14.681 -28.638 1.00 90.00 84 LYS A N 1
ATOM 663 C CA . LYS A 1 84 ? 9.154 14.497 -28.210 1.00 90.00 84 LYS A CA 1
ATOM 664 C C . LYS A 1 84 ? 8.989 13.348 -27.204 1.00 90.00 84 LYS A C 1
ATOM 666 O O . LYS A 1 84 ? 8.216 13.481 -26.260 1.00 90.00 84 LYS A O 1
ATOM 671 N N . ARG A 1 85 ? 9.746 12.262 -27.377 1.00 91.19 85 ARG A N 1
ATOM 672 C CA . ARG A 1 85 ? 9.666 11.047 -26.550 1.00 91.19 85 ARG A CA 1
ATOM 673 C C . ARG A 1 85 ? 10.269 11.231 -25.148 1.00 91.19 85 ARG A C 1
ATOM 675 O O . ARG A 1 85 ? 9.866 10.549 -24.214 1.00 91.19 85 ARG A O 1
ATOM 682 N N . ALA A 1 86 ? 11.158 12.213 -24.980 1.00 91.25 86 ALA A N 1
ATOM 683 C CA . ALA A 1 86 ? 11.813 12.548 -23.710 1.00 91.25 86 ALA A CA 1
ATOM 684 C C . ALA A 1 86 ? 11.047 13.576 -22.855 1.00 91.25 86 ALA A C 1
ATOM 686 O O . ALA A 1 86 ? 11.555 14.047 -21.838 1.00 91.25 86 ALA A O 1
ATOM 687 N N . ARG A 1 87 ? 9.856 14.007 -23.288 1.00 92.62 87 ARG A N 1
ATOM 688 C CA . ARG A 1 87 ? 9.114 15.062 -22.592 1.00 92.62 87 ARG A CA 1
ATOM 689 C C . ARG A 1 87 ? 8.603 14.560 -21.234 1.00 92.62 87 ARG A C 1
ATOM 691 O O . ARG A 1 87 ? 8.030 13.473 -21.186 1.00 92.62 87 ARG A O 1
ATOM 698 N N . PRO A 1 88 ? 8.669 15.379 -20.165 1.00 90.19 88 PRO A N 1
ATOM 699 C CA . PRO A 1 88 ? 8.158 15.002 -18.842 1.00 90.19 88 PRO A CA 1
ATOM 700 C C . PRO A 1 88 ? 6.682 14.582 -18.831 1.00 90.19 88 PRO A C 1
ATOM 702 O O . PRO A 1 88 ? 6.286 13.751 -18.018 1.00 90.19 88 PRO A O 1
ATOM 705 N N . VAL A 1 89 ? 5.878 15.109 -19.766 1.00 93.69 89 VAL A N 1
ATOM 706 C CA . VAL A 1 89 ? 4.459 14.745 -19.914 1.00 93.69 89 VAL A CA 1
ATOM 707 C C . VAL A 1 89 ? 4.258 13.242 -20.135 1.00 93.69 89 VAL A C 1
ATOM 709 O O . VAL A 1 89 ? 3.289 12.675 -19.642 1.00 93.69 89 VAL A O 1
ATOM 712 N N . ASN A 1 90 ? 5.198 12.571 -20.805 1.00 94.25 90 ASN A N 1
ATOM 713 C CA . ASN A 1 90 ? 5.089 11.140 -21.074 1.00 94.25 90 ASN A CA 1
ATOM 714 C C . ASN A 1 90 ? 5.175 10.323 -19.782 1.00 94.25 90 ASN A C 1
ATOM 716 O O . ASN A 1 90 ? 4.451 9.346 -19.627 1.00 94.25 90 ASN A O 1
ATOM 720 N N . LEU A 1 91 ? 5.998 10.760 -18.820 1.00 93.06 91 LEU A N 1
ATOM 721 C CA . LEU A 1 91 ? 6.069 10.124 -17.507 1.00 93.06 91 LEU A CA 1
ATOM 722 C C . LEU A 1 91 ? 4.749 10.308 -16.754 1.00 93.06 91 LEU A C 1
ATOM 724 O O . LEU A 1 91 ? 4.209 9.345 -16.221 1.00 93.06 91 LEU A O 1
ATOM 728 N N . THR A 1 92 ? 4.184 11.519 -16.760 1.00 92.12 92 THR A N 1
ATOM 729 C CA . THR A 1 92 ? 2.887 11.767 -16.110 1.00 92.12 92 THR A CA 1
ATOM 730 C C . THR A 1 92 ? 1.739 10.987 -16.749 1.00 92.12 92 THR A C 1
ATOM 732 O O . THR A 1 92 ? 0.826 10.591 -16.032 1.00 92.12 92 THR A O 1
ATOM 735 N N . THR A 1 93 ? 1.798 10.721 -18.058 1.00 93.25 93 THR A N 1
ATOM 736 C CA . THR A 1 93 ? 0.834 9.862 -18.765 1.00 93.25 93 THR A CA 1
ATOM 737 C C . THR A 1 93 ? 1.058 8.378 -18.474 1.00 93.25 93 THR A C 1
ATOM 739 O O . THR A 1 93 ? 0.095 7.626 -18.445 1.00 93.25 93 THR A O 1
ATOM 742 N N . PHE A 1 94 ? 2.298 7.947 -18.230 1.00 93.25 94 PHE A N 1
ATOM 743 C CA . PHE A 1 94 ? 2.652 6.552 -17.949 1.00 93.25 94 PHE A CA 1
ATOM 744 C C . PHE A 1 94 ? 2.315 6.103 -16.515 1.00 93.25 94 PHE A C 1
ATOM 746 O O . PHE A 1 94 ? 1.781 5.017 -16.309 1.00 93.25 94 PHE A O 1
ATOM 753 N N . LEU A 1 95 ? 2.582 6.944 -15.511 1.00 90.56 95 LEU A N 1
ATOM 754 C CA . LEU A 1 95 ? 2.420 6.614 -14.082 1.00 90.56 95 LEU A CA 1
ATOM 755 C C . LEU A 1 95 ? 1.009 6.162 -13.625 1.00 90.56 95 LEU A C 1
ATOM 757 O O . LEU A 1 95 ? 0.907 5.500 -12.589 1.00 90.56 95 LEU A O 1
ATOM 761 N N . PRO A 1 96 ? -0.103 6.529 -14.286 1.00 90.81 96 PRO A N 1
ATOM 762 C CA . PRO A 1 96 ? -1.417 5.954 -14.002 1.00 90.81 96 PRO A CA 1
ATOM 763 C C . PRO A 1 96 ? -1.552 4.477 -14.395 1.00 90.81 96 PRO A C 1
ATOM 765 O O . PRO A 1 96 ? -2.359 3.779 -13.784 1.00 90.81 96 PRO A O 1
ATOM 768 N N . TYR A 1 97 ? -0.781 3.998 -15.376 1.00 91.38 97 TYR A N 1
ATOM 769 C CA . TYR A 1 97 ? -0.863 2.622 -15.875 1.00 91.38 97 TYR A CA 1
ATOM 770 C C . TYR A 1 97 ? -0.008 1.645 -15.073 1.00 91.38 97 TYR A C 1
ATOM 772 O O . TYR A 1 97 ? -0.375 0.487 -14.966 1.00 91.38 97 TYR A O 1
ATOM 780 N N . ILE A 1 98 ? 1.084 2.101 -14.455 1.00 90.00 98 ILE A N 1
ATOM 781 C CA . ILE A 1 98 ? 1.916 1.264 -13.583 1.00 90.00 98 ILE A CA 1
ATOM 782 C C . ILE A 1 98 ? 1.934 1.849 -12.175 1.00 90.00 98 ILE A C 1
ATOM 784 O O . ILE A 1 98 ? 2.449 2.944 -11.940 1.00 90.00 98 ILE A O 1
ATOM 788 N N . ARG A 1 99 ? 1.394 1.099 -11.213 1.00 88.12 99 ARG A N 1
ATOM 789 C CA . ARG A 1 99 ? 1.351 1.492 -9.800 1.00 88.12 99 ARG A CA 1
ATOM 790 C C . ARG A 1 99 ? 2.178 0.538 -8.952 1.00 88.12 99 ARG A C 1
ATOM 792 O O . ARG A 1 99 ? 1.817 -0.622 -8.810 1.00 88.12 99 ARG A O 1
ATOM 799 N N . LEU A 1 100 ? 3.250 1.040 -8.344 1.00 88.69 100 LEU A N 1
ATOM 800 C CA . LEU A 1 100 ? 4.048 0.287 -7.378 1.00 88.69 100 LEU A CA 1
ATOM 801 C C . LEU A 1 100 ? 3.538 0.539 -5.954 1.00 88.69 100 LEU A C 1
ATOM 803 O O . LEU A 1 100 ? 3.512 1.681 -5.493 1.00 88.69 100 LEU A O 1
ATOM 807 N N . PHE A 1 101 ? 3.181 -0.529 -5.250 1.00 89.31 101 PHE A N 1
ATOM 808 C CA . PHE A 1 101 ? 2.789 -0.506 -3.846 1.00 89.31 101 PHE A CA 1
ATOM 809 C C . PHE A 1 101 ? 3.850 -1.195 -3.011 1.00 89.31 101 PHE A C 1
ATOM 811 O O . PHE A 1 101 ? 4.028 -2.404 -3.110 1.00 89.31 101 PHE A O 1
ATOM 818 N N . TYR A 1 102 ? 4.544 -0.415 -2.190 1.00 91.38 102 TYR A N 1
ATOM 819 C CA . TYR A 1 102 ? 5.635 -0.896 -1.358 1.00 91.38 102 TYR A CA 1
ATOM 820 C C . TYR A 1 102 ? 5.190 -1.092 0.091 1.00 91.38 102 TYR A C 1
ATOM 822 O O . TYR A 1 102 ? 4.554 -0.207 0.664 1.00 91.38 102 TYR A O 1
ATOM 830 N N . LEU A 1 103 ? 5.571 -2.223 0.682 1.00 90.75 103 LEU A N 1
ATOM 831 C CA . LEU A 1 103 ? 5.470 -2.486 2.113 1.00 90.75 103 LEU A CA 1
ATOM 832 C C . LEU A 1 103 ? 6.845 -2.893 2.652 1.00 90.75 103 LEU A C 1
ATOM 834 O O . LEU A 1 103 ? 7.394 -3.913 2.234 1.00 90.75 103 LEU A O 1
ATOM 838 N N . SER A 1 104 ? 7.374 -2.107 3.590 1.00 91.38 104 SER A N 1
ATOM 839 C CA . SER A 1 104 ? 8.674 -2.336 4.232 1.00 91.38 104 SER A CA 1
ATOM 840 C C . SER A 1 104 ? 8.680 -3.552 5.159 1.00 91.38 104 SER A C 1
ATOM 842 O O . SER A 1 104 ? 7.626 -4.027 5.589 1.00 91.38 104 SER A O 1
ATOM 844 N N . ALA A 1 105 ? 9.872 -4.025 5.525 1.00 88.44 105 ALA A N 1
ATOM 845 C CA . ALA A 1 105 ? 10.053 -5.071 6.535 1.00 88.44 105 ALA A CA 1
ATOM 846 C C . ALA A 1 105 ? 9.656 -4.589 7.937 1.00 88.44 105 ALA A C 1
ATOM 848 O O . ALA A 1 105 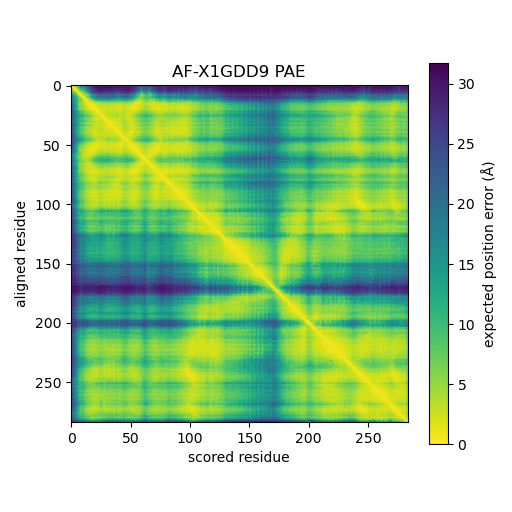? 8.974 -5.291 8.685 1.00 88.44 105 ALA A O 1
ATOM 849 N N . LEU A 1 106 ? 10.046 -3.355 8.277 1.00 83.62 106 LEU A N 1
ATOM 850 C CA . LEU A 1 106 ? 9.648 -2.705 9.520 1.00 83.62 106 LEU A CA 1
ATOM 851 C C . LEU A 1 106 ? 8.184 -2.279 9.414 1.00 83.62 106 LEU A C 1
ATOM 853 O O . LEU A 1 106 ? 7.836 -1.427 8.596 1.00 83.62 106 LEU A O 1
ATOM 857 N N . ARG A 1 107 ? 7.340 -2.916 10.227 1.00 83.94 107 ARG A N 1
ATOM 858 C CA . ARG A 1 107 ? 5.890 -2.712 10.280 1.00 83.94 107 ARG A CA 1
ATOM 859 C C . ARG A 1 107 ? 5.484 -2.570 11.734 1.00 83.94 107 ARG A C 1
ATOM 861 O O . ARG A 1 107 ? 5.331 -3.573 12.430 1.00 83.94 107 ARG A O 1
ATOM 868 N N . ASP A 1 108 ? 5.341 -1.334 12.190 1.00 86.62 108 ASP A N 1
ATOM 869 C CA . ASP A 1 108 ? 4.775 -1.071 13.506 1.00 86.62 108 ASP A CA 1
ATOM 870 C C . ASP A 1 108 ? 3.246 -1.059 13.394 1.00 86.62 108 ASP A C 1
ATOM 872 O O . ASP A 1 108 ? 2.660 -0.255 12.665 1.00 86.62 108 ASP A O 1
ATOM 876 N N . ALA A 1 109 ? 2.590 -1.994 14.080 1.00 87.50 109 ALA A N 1
ATOM 877 C CA . ALA A 1 109 ? 1.138 -2.081 14.058 1.00 87.50 109 ALA A CA 1
ATOM 878 C C . ALA A 1 109 ? 0.473 -0.898 14.768 1.00 87.50 109 ALA A C 1
ATOM 880 O O . ALA A 1 109 ? -0.615 -0.501 14.354 1.00 87.50 109 ALA A O 1
ATOM 881 N N . ASP A 1 110 ? 1.101 -0.309 15.785 1.00 86.44 110 ASP A N 1
ATOM 882 C CA . ASP A 1 110 ? 0.522 0.846 16.469 1.00 86.44 110 ASP A CA 1
ATOM 883 C C . ASP A 1 110 ? 0.497 2.066 15.532 1.00 86.44 110 ASP A C 1
ATOM 885 O O . ASP A 1 110 ? -0.495 2.801 15.499 1.00 86.44 110 ASP A O 1
ATOM 889 N N . ASP A 1 111 ? 1.522 2.223 14.689 1.00 88.12 111 ASP A N 1
ATOM 890 C CA . ASP A 1 111 ? 1.564 3.271 13.667 1.00 88.12 111 ASP A CA 1
ATOM 891 C C . ASP A 1 111 ? 0.601 2.982 12.508 1.00 88.12 111 ASP A C 1
ATOM 893 O O . ASP A 1 111 ? -0.162 3.867 12.104 1.00 88.12 111 ASP A O 1
ATOM 897 N N . GLU A 1 112 ? 0.585 1.751 11.987 1.00 89.88 112 GLU A N 1
ATOM 898 C CA . GLU A 1 112 ? -0.205 1.375 10.804 1.00 89.88 112 GLU A CA 1
ATOM 899 C C . GLU A 1 112 ? -1.714 1.268 11.078 1.00 89.88 112 GLU A C 1
ATOM 901 O O . GLU A 1 112 ? -2.528 1.563 10.195 1.00 89.88 112 GLU A O 1
ATOM 906 N N . PHE A 1 113 ? -2.114 0.946 12.311 1.00 89.81 113 PHE A N 1
ATOM 907 C CA . PHE A 1 113 ? -3.509 0.980 12.769 1.00 89.81 113 PHE A CA 1
ATOM 908 C C . PHE A 1 113 ? -3.877 2.291 13.487 1.00 89.81 113 PHE A C 1
ATOM 910 O O . PHE A 1 113 ? -4.910 2.376 14.154 1.00 89.81 113 PHE A O 1
ATOM 917 N N . SER A 1 114 ? -3.081 3.352 13.318 1.00 89.75 114 SER A N 1
ATOM 918 C CA . SER A 1 114 ? -3.411 4.680 13.841 1.00 89.75 114 SER A CA 1
ATOM 919 C C . SER A 1 114 ? -4.353 5.471 12.912 1.00 89.75 114 SER A C 1
ATOM 921 O O . SER A 1 114 ? -4.382 5.263 11.696 1.00 89.75 114 SER A O 1
ATOM 923 N N . PRO A 1 115 ? -5.078 6.484 13.420 1.00 86.12 115 PRO A N 1
ATOM 924 C CA . PRO A 1 115 ? -5.911 7.365 12.586 1.00 86.12 115 PRO A CA 1
ATOM 925 C C . PRO A 1 115 ? -5.121 8.198 11.573 1.00 86.12 115 PRO A C 1
ATOM 927 O O . PRO A 1 115 ? -5.673 8.685 10.583 1.00 86.12 115 PRO A O 1
ATOM 930 N N . ARG A 1 116 ? -3.826 8.409 11.833 1.00 86.69 116 ARG A N 1
ATOM 931 C CA . ARG A 1 116 ? -2.925 9.154 10.947 1.00 86.69 116 ARG A CA 1
ATOM 932 C C . ARG A 1 116 ? -2.241 8.254 9.923 1.00 86.69 116 ARG A C 1
ATOM 934 O O . ARG A 1 116 ? -1.584 8.784 9.032 1.00 86.69 116 ARG A O 1
ATOM 941 N N . SER A 1 117 ? -2.423 6.939 10.019 1.00 88.81 117 SER A N 1
ATOM 942 C CA . SER A 1 117 ? -1.753 5.992 9.145 1.00 88.81 117 SER A CA 1
ATOM 943 C C . SER A 1 117 ? -2.187 6.127 7.687 1.00 88.81 117 SER A C 1
ATOM 945 O O . SER A 1 117 ? -3.252 6.671 7.345 1.00 88.81 117 SER A O 1
ATOM 947 N N . GLN A 1 118 ? -1.318 5.624 6.818 1.00 84.00 118 GLN A N 1
ATOM 948 C CA . GLN A 1 118 ? -1.504 5.634 5.374 1.00 84.00 118 GLN A CA 1
ATOM 949 C C . GLN A 1 118 ? -2.615 4.687 4.910 1.00 84.00 118 GLN A C 1
ATOM 951 O O . GLN A 1 118 ? -3.280 4.994 3.921 1.00 84.00 118 GLN A O 1
ATOM 956 N N . PHE A 1 119 ? -2.837 3.579 5.624 1.00 88.00 119 PHE A N 1
ATOM 957 C CA . PHE A 1 119 ? -3.839 2.575 5.271 1.00 88.00 119 PHE A CA 1
ATOM 958 C C . PHE A 1 119 ? -5.084 2.728 6.149 1.00 88.00 119 PHE A C 1
ATOM 960 O O . PHE A 1 119 ? -6.093 3.253 5.681 1.00 88.00 119 PHE A O 1
ATOM 967 N N . TRP A 1 120 ? -5.009 2.361 7.433 1.00 90.06 120 TRP A N 1
ATOM 968 C CA . TRP A 1 120 ? -6.146 2.418 8.363 1.00 90.06 120 TRP A CA 1
ATOM 969 C C . TRP A 1 120 ? -6.754 3.817 8.474 1.00 90.06 120 TRP A C 1
ATOM 971 O O . TRP A 1 120 ? -7.961 3.990 8.313 1.00 90.06 120 TRP A O 1
ATOM 981 N N . GLY A 1 121 ? -5.925 4.847 8.653 1.00 88.06 121 GLY A N 1
ATOM 982 C CA . GLY A 1 121 ? -6.399 6.224 8.734 1.00 88.06 121 GLY A CA 1
ATOM 983 C C . GLY A 1 121 ? -7.180 6.675 7.495 1.00 88.06 121 GLY A C 1
ATOM 984 O O . GLY A 1 121 ? -8.168 7.402 7.622 1.00 88.06 121 GLY A O 1
ATOM 985 N N . ARG A 1 122 ? -6.763 6.251 6.292 1.00 85.81 122 ARG A N 1
ATOM 986 C CA . ARG A 1 122 ? -7.491 6.549 5.046 1.00 85.81 122 ARG A CA 1
ATOM 987 C C . ARG A 1 122 ? -8.801 5.776 4.960 1.00 85.81 122 ARG A C 1
ATOM 989 O O . ARG A 1 122 ? -9.810 6.398 4.659 1.00 85.81 122 ARG A O 1
ATOM 996 N N . ILE A 1 123 ? -8.799 4.490 5.317 1.00 88.00 123 ILE A N 1
ATOM 997 C CA . ILE A 1 123 ? -10.020 3.671 5.402 1.00 88.00 123 ILE A CA 1
ATOM 998 C C . ILE A 1 123 ? -11.065 4.363 6.275 1.00 88.00 123 ILE A C 1
ATOM 1000 O O . ILE A 1 123 ? -12.218 4.480 5.873 1.00 88.00 123 ILE A O 1
ATOM 1004 N N . LEU A 1 124 ? -10.654 4.868 7.443 1.00 86.44 124 LEU A N 1
ATOM 1005 C CA . LEU A 1 124 ? -11.555 5.601 8.325 1.00 86.44 124 LEU A CA 1
ATOM 1006 C C . LEU A 1 124 ? -12.081 6.876 7.652 1.00 86.44 124 LEU A C 1
ATOM 1008 O O . LEU A 1 124 ? -13.285 7.112 7.675 1.00 86.44 124 LEU A O 1
ATOM 1012 N N . ARG A 1 125 ? -11.210 7.694 7.040 1.00 82.62 125 ARG A N 1
ATOM 1013 C CA . ARG A 1 125 ? -11.598 8.971 6.402 1.00 82.62 125 ARG A CA 1
ATOM 1014 C C . ARG A 1 125 ? -12.527 8.800 5.203 1.00 82.62 125 ARG A C 1
ATOM 1016 O O . ARG A 1 125 ? -13.365 9.666 4.972 1.00 82.62 125 ARG A O 1
ATOM 1023 N N . ASP A 1 126 ? -12.384 7.703 4.470 1.00 81.19 126 ASP A N 1
ATOM 1024 C CA . ASP A 1 126 ? -13.172 7.415 3.271 1.00 81.19 126 ASP A CA 1
ATOM 1025 C C . ASP A 1 126 ? -14.577 6.873 3.590 1.00 81.19 126 ASP A C 1
ATOM 1027 O O . ASP A 1 126 ? -15.386 6.660 2.681 1.00 81.19 126 ASP A O 1
ATOM 1031 N N . LEU A 1 127 ? -14.910 6.674 4.873 1.00 76.38 127 LEU A N 1
ATOM 1032 C CA . LEU A 1 127 ? -16.257 6.306 5.300 1.00 76.38 127 LEU A CA 1
ATOM 1033 C C . LEU A 1 127 ? -17.261 7.396 4.908 1.00 76.38 127 LEU A C 1
ATOM 1035 O O . LEU A 1 127 ? -17.294 8.495 5.463 1.00 76.38 127 LEU A O 1
ATOM 1039 N N . LYS A 1 128 ? -18.133 7.059 3.958 1.00 78.94 128 LYS A N 1
ATOM 1040 C CA . LYS A 1 128 ? -19.211 7.931 3.489 1.00 78.94 128 LYS A CA 1
ATOM 1041 C C . LYS A 1 128 ? -20.365 7.920 4.491 1.00 78.94 128 LYS A C 1
ATOM 1043 O O . LYS A 1 128 ? -21.262 7.089 4.390 1.00 78.94 128 LYS A O 1
ATOM 1048 N N . ILE A 1 129 ? -20.335 8.843 5.447 1.00 81.06 129 ILE A N 1
ATOM 1049 C CA . ILE A 1 129 ? -21.450 9.115 6.364 1.00 81.06 129 ILE A CA 1
ATOM 1050 C C . ILE A 1 129 ? -22.232 10.303 5.797 1.00 81.06 129 ILE A C 1
ATOM 1052 O O . ILE A 1 129 ? -21.654 11.372 5.603 1.00 81.06 129 ILE A O 1
ATOM 1056 N N . SER A 1 130 ? -23.524 10.128 5.497 1.00 86.69 130 SER A N 1
ATOM 1057 C CA . SER A 1 130 ? -24.354 11.246 5.025 1.00 86.69 130 SER A CA 1
ATOM 1058 C C . SER A 1 130 ? -24.555 12.288 6.132 1.00 86.69 130 SER A C 1
ATOM 1060 O O . SER A 1 130 ? -24.473 11.965 7.318 1.00 86.69 130 SER A O 1
ATOM 1062 N N . GLU A 1 131 ? -24.853 13.539 5.772 1.00 86.62 131 GLU A N 1
ATOM 1063 C CA . GLU A 1 131 ? -25.123 14.586 6.773 1.00 86.62 131 GLU A CA 1
ATOM 1064 C C . GLU A 1 131 ? -26.312 14.224 7.684 1.00 86.62 131 GLU A C 1
ATOM 1066 O O . GLU A 1 131 ? -26.257 14.461 8.890 1.00 86.62 131 GLU A O 1
ATOM 1071 N N . ASP A 1 132 ? -27.330 13.540 7.152 1.00 90.06 132 ASP A N 1
ATOM 1072 C CA . ASP A 1 132 ? -28.466 13.053 7.943 1.00 90.06 132 ASP A CA 1
ATOM 1073 C C . ASP A 1 132 ? -28.040 11.999 8.976 1.00 90.06 132 ASP A C 1
ATOM 1075 O O . ASP A 1 132 ? -28.394 12.092 10.153 1.00 90.06 132 ASP A O 1
ATOM 1079 N N . GLN A 1 133 ? -27.223 11.019 8.567 1.00 87.94 133 GLN A N 1
ATOM 1080 C CA . GLN A 1 133 ? -26.675 10.009 9.480 1.00 87.94 133 GLN A CA 1
ATOM 1081 C C . GLN A 1 133 ? -25.775 10.648 10.535 1.00 87.94 133 GLN A C 1
ATOM 1083 O O . GLN A 1 133 ? -25.833 10.290 11.710 1.00 87.94 133 GLN A O 1
ATOM 1088 N N . ARG A 1 134 ? -24.956 11.620 10.129 1.00 87.00 134 ARG A N 1
ATOM 1089 C CA . ARG A 1 134 ? -24.062 12.351 11.024 1.00 87.00 134 ARG A CA 1
ATOM 1090 C C . ARG A 1 134 ? -24.837 13.116 12.088 1.00 87.00 134 ARG A C 1
ATOM 1092 O O . ARG A 1 134 ? -24.418 13.121 13.247 1.00 87.00 134 ARG A O 1
ATOM 1099 N N . LYS A 1 135 ? -25.954 13.740 11.710 1.00 89.25 135 LYS A N 1
ATOM 1100 C CA . LYS A 1 135 ? -26.836 14.437 12.644 1.00 89.25 135 LYS A CA 1
ATOM 1101 C C . LYS A 1 135 ? -27.487 13.455 13.618 1.00 89.25 135 LYS A C 1
ATOM 1103 O O . LYS A 1 135 ? -27.366 13.656 14.820 1.00 89.25 135 LYS A O 1
ATOM 1108 N N . SER A 1 136 ? -28.066 12.363 13.112 1.00 91.44 136 SER A N 1
ATOM 1109 C CA . SER A 1 136 ? -28.680 11.317 13.946 1.00 91.44 136 SER A CA 1
ATOM 1110 C C . SER A 1 136 ? -27.696 10.740 14.968 1.00 91.44 136 SER A C 1
ATOM 1112 O O . SER A 1 136 ? -27.997 10.683 16.156 1.00 91.44 136 SER A O 1
ATOM 1114 N N . LEU A 1 137 ? -26.486 10.377 14.529 1.00 89.06 137 LEU A N 1
ATOM 1115 C CA . LEU A 1 137 ? -25.447 9.836 15.409 1.00 89.06 137 LEU A CA 1
ATOM 1116 C C . LEU A 1 137 ? -24.994 10.855 16.460 1.00 89.06 137 LEU A C 1
ATOM 1118 O O . LEU A 1 137 ? -24.788 10.488 17.611 1.00 89.06 137 LEU A O 1
ATOM 1122 N N . SER A 1 138 ? -24.846 12.129 16.083 1.00 88.12 138 SER A N 1
ATOM 1123 C CA . SER A 1 138 ? -24.497 13.189 17.040 1.00 88.12 138 SER A CA 1
ATOM 1124 C C . SER A 1 138 ? -25.571 13.334 1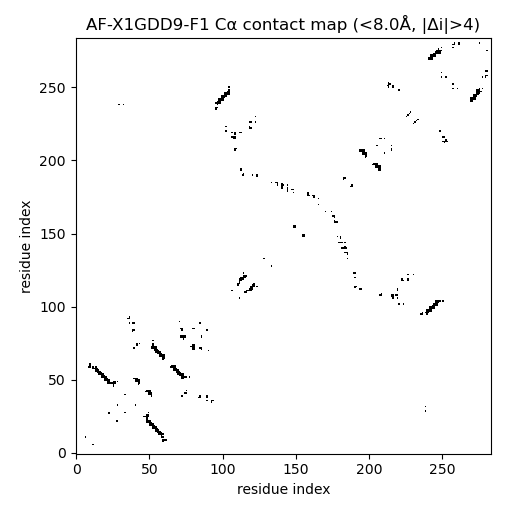8.123 1.00 88.12 138 SER A C 1
ATOM 1126 O O . SER A 1 138 ? -25.238 13.384 19.302 1.00 88.12 138 SER A O 1
ATOM 11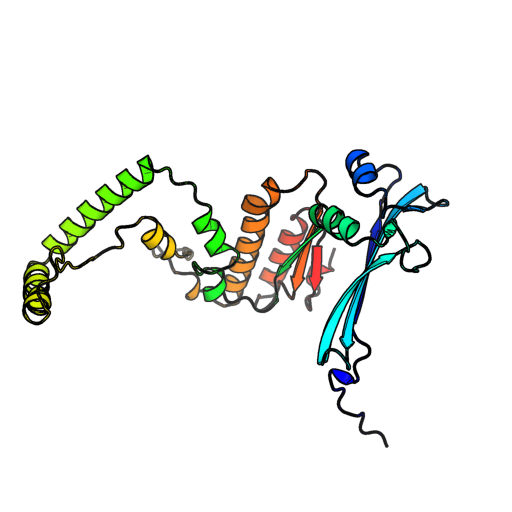28 N N . GLU A 1 139 ? -26.853 13.329 17.744 1.00 91.19 139 GLU A N 1
ATOM 1129 C CA . GLU A 1 139 ? -27.970 13.422 18.694 1.00 91.19 139 GLU A CA 1
ATOM 1130 C C . GLU A 1 139 ? -28.019 12.216 19.652 1.00 91.19 139 GLU A C 1
ATOM 1132 O O . GLU A 1 139 ? -28.273 12.378 20.847 1.00 91.19 139 GLU A O 1
ATOM 1137 N N . GLU A 1 140 ? -27.741 11.004 19.164 1.00 91.50 140 GLU A N 1
ATOM 1138 C CA . GLU A 1 140 ? -27.639 9.801 20.002 1.00 91.50 140 GLU A CA 1
ATOM 1139 C C . GLU A 1 140 ? -26.451 9.869 20.974 1.00 91.50 140 GLU A C 1
ATOM 1141 O O . GLU A 1 140 ? -26.600 9.559 22.159 1.00 91.50 140 GLU A O 1
ATOM 1146 N N . LEU A 1 141 ? -25.286 10.327 20.503 1.00 90.50 141 LEU A N 1
ATOM 1147 C CA . LEU A 1 141 ? -24.090 10.495 21.334 1.00 90.50 141 LEU A CA 1
ATOM 1148 C C . LEU A 1 141 ? -24.285 11.567 22.413 1.00 90.50 141 LEU A C 1
ATOM 1150 O O . LEU A 1 141 ? -23.831 11.380 23.541 1.00 90.50 141 LEU A O 1
ATOM 1154 N N . GLU A 1 142 ? -24.987 12.660 22.108 1.00 89.81 142 GLU A N 1
ATOM 1155 C CA . GLU A 1 142 ? -25.336 13.693 23.091 1.00 89.81 142 GLU A CA 1
ATOM 1156 C C . GLU A 1 142 ? -26.253 13.151 24.188 1.00 89.81 142 GLU A C 1
ATOM 1158 O O . GLU A 1 142 ? -26.017 13.410 25.373 1.00 89.81 142 GLU A O 1
ATOM 1163 N N . ARG A 1 143 ? -27.266 12.356 23.817 1.00 91.19 143 ARG A N 1
ATOM 1164 C CA . ARG A 1 143 ? -28.151 11.698 24.790 1.00 91.19 143 ARG A CA 1
ATOM 1165 C C . ARG A 1 143 ? -27.371 10.758 25.700 1.00 91.19 143 ARG A C 1
ATOM 1167 O O . ARG A 1 143 ? -27.487 10.873 26.918 1.00 91.19 143 ARG A O 1
ATOM 1174 N N . LEU A 1 144 ? -26.530 9.898 25.127 1.00 90.19 144 LEU A N 1
ATOM 1175 C CA . LEU A 1 144 ? -25.705 8.969 25.899 1.00 90.19 144 LEU A CA 1
ATOM 1176 C C . LEU A 1 144 ? -24.724 9.707 26.823 1.00 90.19 144 LEU A C 1
ATOM 1178 O O . LEU A 1 144 ? -24.559 9.335 27.983 1.00 90.19 144 LEU A O 1
ATOM 1182 N N . ASN A 1 145 ? -24.102 10.789 26.345 1.00 88.25 145 ASN A N 1
ATOM 1183 C CA . ASN A 1 145 ? -23.230 11.628 27.166 1.00 88.25 145 ASN A CA 1
ATOM 1184 C C . ASN A 1 145 ? -23.992 12.232 28.359 1.00 88.25 145 ASN A C 1
ATOM 1186 O O . ASN A 1 145 ? -23.492 12.203 29.481 1.00 88.25 145 ASN A O 1
ATOM 1190 N N . ALA A 1 146 ? -25.213 12.733 28.143 1.00 87.56 146 ALA A N 1
ATOM 1191 C CA . ALA A 1 146 ? -26.046 13.274 29.216 1.00 87.56 146 ALA A CA 1
ATOM 1192 C C . ALA A 1 146 ? -26.465 12.203 30.239 1.00 87.56 146 ALA A C 1
ATOM 1194 O O . ALA A 1 146 ? -26.491 12.483 31.437 1.00 87.56 146 ALA A O 1
ATOM 1195 N N . GLU A 1 147 ? -26.769 10.982 29.794 1.00 89.62 147 GLU A N 1
ATOM 1196 C CA . GLU A 1 147 ? -27.071 9.855 30.686 1.00 89.62 147 GLU A CA 1
ATOM 1197 C C . GLU A 1 147 ? -25.869 9.474 31.558 1.00 89.62 147 GLU A C 1
ATOM 1199 O O . GLU A 1 147 ? -26.023 9.295 32.766 1.00 89.62 147 GLU A O 1
ATOM 1204 N N . LEU A 1 148 ? -24.662 9.430 30.983 1.00 86.94 148 LEU A N 1
ATOM 1205 C CA . LEU A 1 148 ? -23.436 9.134 31.729 1.00 86.94 148 LEU A CA 1
ATOM 1206 C C . LEU A 1 148 ? -23.115 10.197 32.784 1.00 86.94 148 LEU A C 1
ATOM 1208 O O . LEU A 1 148 ? -22.723 9.850 33.895 1.00 86.94 148 LEU A O 1
ATOM 1212 N N . LEU A 1 149 ? -23.304 11.482 32.469 1.00 84.44 149 LEU A N 1
ATOM 1213 C CA . LEU A 1 149 ? -23.080 12.561 33.437 1.00 84.44 149 LEU A CA 1
ATOM 1214 C C . LEU A 1 149 ? -24.085 12.515 34.594 1.00 84.44 149 LEU A C 1
ATOM 1216 O O . LEU A 1 149 ? -23.715 12.784 35.733 1.00 84.44 149 LEU A O 1
ATOM 1220 N N . LYS A 1 150 ? -25.336 12.126 34.320 1.00 86.00 150 LYS A N 1
ATOM 1221 C CA . LYS A 1 150 ? -26.375 11.959 35.348 1.00 86.00 150 LYS A CA 1
ATOM 1222 C C . LYS A 1 150 ? -26.164 10.734 36.236 1.00 86.00 150 LYS A C 1
ATOM 1224 O O . LYS A 1 150 ? -26.737 10.676 37.321 1.00 86.00 150 LYS A O 1
ATOM 1229 N N . ALA A 1 151 ? -25.377 9.754 35.789 1.00 87.88 151 ALA A N 1
ATOM 1230 C CA . ALA A 1 151 ? -25.127 8.535 36.552 1.00 87.88 151 ALA A CA 1
ATOM 1231 C C . ALA A 1 151 ? -24.329 8.792 37.844 1.00 87.88 151 ALA A C 1
ATOM 1233 O O . ALA A 1 151 ? -24.488 8.046 38.810 1.00 87.88 151 ALA A O 1
ATOM 1234 N N . ASP A 1 152 ? -23.505 9.847 37.887 1.00 85.94 152 ASP A N 1
ATOM 1235 C CA . ASP A 1 152 ? -22.778 10.262 39.090 1.00 85.94 152 ASP A CA 1
ATOM 1236 C C . ASP A 1 152 ? -23.004 11.758 39.386 1.00 85.94 152 ASP A C 1
ATOM 1238 O O . ASP A 1 152 ? -22.367 12.613 38.764 1.00 85.94 152 ASP A O 1
ATOM 1242 N N . PRO A 1 153 ? -23.846 12.099 40.383 1.00 82.25 153 PRO A N 1
ATOM 1243 C CA . PRO A 1 153 ? -24.121 13.483 40.778 1.00 82.25 153 PRO A CA 1
ATOM 1244 C C . PRO A 1 153 ? -22.877 14.306 41.149 1.00 82.25 153 PRO A C 1
ATOM 1246 O O . PRO A 1 153 ? -22.916 15.536 41.131 1.00 82.25 153 PRO A O 1
ATOM 1249 N N . ARG A 1 154 ? -21.747 13.661 41.480 1.00 86.69 154 ARG A N 1
ATOM 1250 C CA . ARG A 1 154 ? -20.485 14.366 41.758 1.00 86.69 154 ARG A CA 1
ATOM 1251 C C . ARG A 1 154 ? -19.935 15.067 40.515 1.00 86.69 154 ARG A C 1
ATOM 1253 O O . ARG A 1 154 ? -19.241 16.069 40.654 1.00 86.69 154 ARG A O 1
ATOM 1260 N N . LEU A 1 155 ? -20.248 14.589 39.310 1.00 83.62 155 LEU A N 1
ATOM 1261 C CA . LEU A 1 155 ? -19.792 15.212 38.064 1.00 83.62 155 LEU A CA 1
ATOM 1262 C C . LEU A 1 155 ? -20.420 16.593 37.850 1.00 83.62 155 LEU A C 1
ATOM 1264 O O . LEU A 1 155 ? -19.728 17.504 37.400 1.00 83.62 155 LEU A O 1
ATOM 1268 N N . GLU A 1 156 ? -21.681 16.791 38.240 1.00 80.12 156 GLU A N 1
ATOM 1269 C CA . GLU A 1 156 ? -22.332 18.110 38.196 1.00 80.12 156 GLU A CA 1
ATOM 1270 C C . GLU A 1 156 ? -21.653 19.111 39.143 1.00 80.12 156 GLU A C 1
ATOM 1272 O O . GLU A 1 156 ? -21.468 20.283 38.797 1.00 80.12 156 GLU A O 1
ATOM 1277 N N . GLN A 1 157 ? -21.206 18.642 40.313 1.00 83.44 157 GLN A N 1
ATOM 1278 C CA . GLN A 1 157 ? -20.444 19.464 41.258 1.00 83.44 157 GLN A CA 1
ATOM 1279 C C . GLN A 1 157 ? -19.098 19.885 40.655 1.00 83.44 157 GLN A C 1
ATOM 1281 O O . GLN A 1 157 ? -18.733 21.055 40.738 1.00 83.44 157 GLN A O 1
ATOM 1286 N N . VAL A 1 158 ? -18.401 18.968 39.973 1.00 85.12 158 VAL A N 1
ATOM 1287 C CA . VAL A 1 158 ? -17.141 19.272 39.273 1.00 85.12 158 VAL A CA 1
ATOM 1288 C C . VAL A 1 158 ? -17.358 20.288 38.149 1.00 85.12 158 VAL A C 1
ATOM 1290 O O . VAL A 1 158 ? -16.589 21.241 38.051 1.00 85.12 158 VAL A O 1
ATOM 1293 N N . VAL A 1 159 ? -18.408 20.138 37.329 1.00 83.06 159 VAL A N 1
ATOM 1294 C CA . VAL A 1 159 ? -18.761 21.126 36.286 1.00 83.06 159 VAL A CA 1
ATOM 1295 C C . VAL A 1 159 ? -18.973 22.508 36.899 1.00 83.06 159 VAL A C 1
ATOM 1297 O O . VAL A 1 159 ? -18.442 23.491 36.386 1.00 83.06 159 VAL A O 1
ATOM 1300 N N . THR A 1 160 ? -19.708 22.574 38.010 1.00 82.19 160 THR A N 1
ATOM 1301 C CA . THR A 1 160 ? -19.996 23.828 38.718 1.00 82.19 160 THR A CA 1
ATOM 1302 C C . THR A 1 160 ? -18.711 24.490 39.215 1.00 82.19 160 THR A C 1
ATOM 1304 O O . THR A 1 160 ? -18.486 25.662 38.922 1.00 82.19 160 THR A O 1
ATOM 1307 N N . SER A 1 161 ? -17.821 23.737 39.875 1.00 84.38 161 SER A N 1
ATOM 1308 C CA . SER A 1 161 ? -16.530 24.261 40.343 1.00 84.38 161 SER A CA 1
ATOM 1309 C C . SER A 1 161 ? -15.625 24.714 39.195 1.00 84.38 161 SER A C 1
ATOM 1311 O O . SER A 1 161 ? -14.978 25.750 39.287 1.00 84.38 161 SER A O 1
ATOM 1313 N N . LEU A 1 162 ? -15.591 23.981 38.078 1.00 81.75 162 LEU A N 1
ATOM 1314 C CA . LEU A 1 162 ? -14.821 24.390 36.898 1.00 81.75 162 LEU A CA 1
ATOM 1315 C C . LEU A 1 162 ? -15.429 25.617 36.195 1.00 81.75 162 LEU A C 1
ATOM 1317 O O . LEU A 1 162 ? -14.721 26.340 35.496 1.00 81.75 162 LEU A O 1
ATOM 1321 N N . GLY A 1 163 ? -16.724 25.880 36.381 1.00 77.44 163 GLY A N 1
ATOM 1322 C CA . GLY A 1 163 ? -17.394 27.099 35.924 1.00 77.44 163 GLY A CA 1
ATOM 1323 C C . GLY A 1 163 ? -16.867 28.370 36.599 1.00 77.44 163 GLY A C 1
ATOM 1324 O O . GLY A 1 163 ? -16.871 29.432 35.980 1.00 77.44 163 GLY A O 1
ATOM 1325 N N . GLU A 1 164 ? -16.319 28.272 37.815 1.00 77.69 164 GLU A N 1
ATOM 1326 C CA . GLU A 1 164 ? -15.731 29.415 38.531 1.00 77.69 164 GLU A CA 1
ATOM 1327 C C . GLU A 1 164 ? -14.525 30.016 37.789 1.00 77.69 164 GLU A C 1
ATOM 1329 O O . GLU A 1 164 ? -14.273 31.217 37.894 1.00 77.69 164 GLU A O 1
ATOM 1334 N N . VAL A 1 165 ? -13.836 29.232 36.947 1.00 73.44 165 VAL A N 1
ATOM 1335 C CA . VAL A 1 165 ? -12.757 29.719 36.065 1.00 73.44 165 VAL A CA 1
ATOM 1336 C C . VAL A 1 165 ? -13.244 30.862 35.167 1.00 73.44 165 VAL A C 1
ATOM 1338 O O . VAL A 1 165 ? -12.518 31.831 34.952 1.00 73.44 165 VAL A O 1
ATOM 1341 N N . GLN A 1 166 ? -14.495 30.802 34.704 1.00 68.44 166 GLN A N 1
ATOM 1342 C CA . GLN A 1 166 ? -15.102 31.849 33.876 1.00 68.44 166 GLN A CA 1
ATOM 1343 C C . GLN A 1 166 ? -15.387 33.141 34.651 1.00 68.44 166 GLN A C 1
ATOM 1345 O O . GLN A 1 166 ? -15.590 34.180 34.039 1.00 68.44 166 GLN A O 1
ATOM 1350 N N . THR A 1 167 ? -15.412 33.079 35.985 1.00 67.69 167 THR A N 1
ATOM 1351 C CA . THR A 1 167 ? -15.576 34.255 36.854 1.00 67.69 167 THR A CA 1
ATOM 1352 C C . THR A 1 167 ? -14.243 34.980 37.065 1.00 67.69 167 THR A C 1
ATOM 1354 O O . THR A 1 167 ? -14.221 36.180 37.321 1.00 67.69 167 THR A O 1
ATOM 1357 N N . ILE A 1 168 ? -13.127 34.249 36.961 1.00 73.12 168 ILE A N 1
ATOM 1358 C CA . ILE A 1 168 ? -11.762 34.777 37.103 1.00 73.12 168 ILE A CA 1
ATOM 1359 C C . ILE A 1 168 ? -11.263 35.368 35.775 1.00 73.12 168 ILE A C 1
ATOM 1361 O O . ILE A 1 168 ? -10.506 36.338 35.770 1.00 73.12 168 ILE A O 1
ATOM 1365 N N . MET A 1 169 ? -11.679 34.791 34.648 1.00 65.25 169 MET A N 1
ATOM 1366 C CA . MET A 1 169 ? -11.439 35.343 33.314 1.00 65.25 169 MET A CA 1
ATOM 1367 C C . MET A 1 169 ? -12.492 36.417 32.993 1.00 65.25 169 MET A C 1
ATOM 1369 O O . MET A 1 169 ? -13.617 36.331 33.477 1.00 65.25 169 MET A O 1
ATOM 1373 N N . GLU A 1 170 ? -12.158 37.441 32.195 1.00 65.50 170 GLU A N 1
ATOM 1374 C CA . GLU A 1 170 ? -13.170 38.403 31.722 1.00 65.50 170 GLU A CA 1
ATOM 1375 C C . GLU A 1 170 ? -14.359 37.644 31.103 1.00 65.50 170 GLU A C 1
ATOM 1377 O O . GLU A 1 170 ? -14.121 36.731 30.305 1.00 65.50 170 GLU A O 1
ATOM 1382 N N . PRO A 1 171 ? -15.619 37.985 31.439 1.00 57.47 171 PRO A N 1
ATOM 1383 C CA . PRO A 1 171 ? -16.776 37.253 30.942 1.00 57.47 171 PRO A CA 1
ATOM 1384 C C . PRO A 1 171 ? -16.865 37.353 29.417 1.00 57.47 171 PRO A C 1
ATOM 1386 O O . PRO A 1 171 ? -17.371 38.327 28.859 1.00 57.47 171 PRO A O 1
ATOM 1389 N N . VAL A 1 172 ? -16.383 36.328 28.720 1.00 58.44 172 VAL A N 1
ATOM 1390 C CA . VAL A 1 172 ? -16.605 36.184 27.284 1.00 58.44 172 VAL A CA 1
ATOM 1391 C C . VAL A 1 172 ? -18.023 35.652 27.105 1.00 58.44 172 VAL A C 1
ATOM 1393 O O . VAL A 1 172 ? -18.329 34.518 27.478 1.00 58.44 172 VAL A O 1
ATOM 1396 N N . VAL A 1 173 ? -18.905 36.485 26.551 1.00 59.56 173 VAL A N 1
ATOM 1397 C CA . VAL A 1 173 ? -20.299 36.124 26.261 1.00 59.56 173 VAL A CA 1
ATOM 1398 C C . VAL A 1 173 ? -20.345 34.813 25.466 1.00 59.56 173 VAL A C 1
ATOM 1400 O O . VAL A 1 173 ? -19.776 34.720 24.381 1.00 59.56 173 VAL A O 1
ATOM 1403 N N . GLY A 1 174 ? -21.045 33.808 26.004 1.00 60.09 174 GLY A N 1
ATOM 1404 C CA . GLY A 1 174 ? -21.333 32.546 25.312 1.00 60.09 174 GLY A CA 1
ATOM 1405 C C . GLY A 1 174 ? -20.443 31.349 25.664 1.00 60.09 174 GLY A C 1
ATOM 1406 O O . GLY A 1 174 ? -20.637 30.286 25.078 1.00 60.09 174 GLY A O 1
ATOM 1407 N N . GLN A 1 175 ? -19.503 31.460 26.609 1.00 60.88 175 GLN A N 1
ATOM 1408 C CA . GLN A 1 175 ? -18.763 30.287 27.089 1.00 60.88 175 GLN A CA 1
ATOM 1409 C C . GLN A 1 175 ? -19.511 29.576 28.222 1.00 60.88 175 GLN A C 1
ATOM 1411 O O . GLN A 1 175 ? -19.907 30.196 29.200 1.00 60.88 175 GLN A O 1
ATOM 1416 N N . SER A 1 176 ? -19.670 28.255 28.121 1.00 67.19 176 SER A N 1
ATOM 1417 C CA . SER A 1 176 ? -20.174 27.398 29.202 1.00 67.19 176 SER A CA 1
ATOM 1418 C C . SER A 1 176 ? -19.208 26.236 29.415 1.00 67.19 176 SER A C 1
ATOM 1420 O O . SER A 1 176 ? -18.722 25.635 28.454 1.00 67.19 176 SER A O 1
ATOM 1422 N N . THR A 1 177 ? -18.882 25.950 30.674 1.00 73.56 177 THR A N 1
ATOM 1423 C CA . THR A 1 177 ? -18.034 24.811 31.028 1.00 73.56 177 THR A CA 1
ATOM 1424 C C . THR A 1 177 ? -18.890 23.551 31.031 1.00 73.56 177 THR A C 1
ATOM 1426 O O . THR A 1 177 ? -19.917 23.494 31.701 1.00 73.56 177 THR A O 1
ATOM 1429 N N . SER A 1 178 ? -18.474 22.530 30.285 1.00 74.56 178 SER A N 1
ATOM 1430 C CA . SER A 1 178 ? -19.121 21.218 30.287 1.00 74.56 178 SER A CA 1
ATOM 1431 C C . SER A 1 178 ? -18.074 20.111 30.272 1.00 74.56 178 SER A C 1
ATOM 1433 O O . SER A 1 178 ? -16.975 20.283 29.742 1.00 74.56 178 SER A O 1
ATOM 1435 N N . ILE A 1 179 ? -18.414 18.972 30.872 1.00 80.19 179 ILE A N 1
ATOM 1436 C CA . ILE A 1 179 ? -17.618 17.749 30.769 1.00 80.19 179 ILE A CA 1
ATOM 1437 C C . ILE A 1 179 ? -18.154 16.943 29.587 1.00 80.19 179 ILE A C 1
ATOM 1439 O O . ILE A 1 179 ? -19.352 16.683 29.490 1.00 80.19 179 ILE A O 1
ATOM 1443 N N . GLN A 1 180 ? -17.260 16.516 28.699 1.00 81.44 180 GLN A N 1
ATOM 1444 C CA . GLN A 1 180 ? -17.574 15.552 27.647 1.00 81.44 180 GLN A CA 1
ATOM 1445 C C . GLN A 1 180 ? -17.067 14.178 28.089 1.00 81.44 180 GLN A C 1
ATOM 1447 O O . GLN A 1 180 ? -15.862 13.935 28.105 1.00 81.44 180 GLN A O 1
ATOM 1452 N N . ALA A 1 181 ? -17.981 13.288 28.480 1.00 82.12 181 ALA A N 1
ATOM 1453 C CA . ALA A 1 181 ? -17.665 11.910 28.852 1.00 82.12 181 ALA A CA 1
ATOM 1454 C C . ALA A 1 181 ? -17.319 11.057 27.620 1.00 82.12 181 ALA A C 1
ATOM 1456 O O . ALA A 1 181 ? -16.516 10.128 27.708 1.00 82.12 181 ALA A O 1
ATOM 1457 N N . LEU A 1 182 ? -17.897 11.394 26.463 1.00 83.12 182 LEU A N 1
ATOM 1458 C CA . LEU A 1 182 ? -17.687 10.715 25.187 1.00 83.12 182 LEU A CA 1
ATOM 1459 C C . LEU A 1 182 ? -17.399 11.734 24.073 1.00 83.12 182 LEU A C 1
ATOM 1461 O O . LEU A 1 182 ? -17.857 12.875 24.153 1.00 83.12 182 LEU A O 1
ATOM 1465 N N . PRO A 1 183 ? -16.689 11.343 22.998 1.00 84.06 183 PRO A N 1
ATOM 1466 C CA . PRO A 1 183 ? -16.589 12.180 21.811 1.00 84.06 183 PRO A CA 1
ATOM 1467 C C . PRO A 1 183 ? -17.963 12.333 21.148 1.00 84.06 183 PRO A C 1
ATOM 1469 O O . PRO A 1 183 ? -18.577 11.340 20.768 1.00 84.06 183 PRO A O 1
ATOM 1472 N N . ILE A 1 184 ? -18.432 13.572 20.990 1.00 82.94 184 ILE A N 1
ATOM 1473 C CA . ILE A 1 184 ? -19.763 13.865 20.424 1.00 82.94 184 ILE A CA 1
ATOM 1474 C C . ILE A 1 184 ? -19.749 13.779 18.891 1.00 82.94 184 ILE A C 1
ATOM 1476 O O . ILE A 1 184 ? -20.749 13.455 18.257 1.00 82.94 184 ILE A O 1
ATOM 1480 N N . LYS A 1 185 ? -18.598 14.044 18.265 1.00 83.19 185 LYS A N 1
ATOM 1481 C CA . LYS A 1 185 ? -18.465 13.939 16.812 1.00 83.19 185 LYS A CA 1
ATOM 1482 C C . LYS A 1 185 ? -18.248 12.474 16.423 1.00 83.19 185 LYS A C 1
ATOM 1484 O O . LYS A 1 185 ? -17.296 11.869 16.922 1.00 83.19 185 LYS A O 1
ATOM 1489 N N . PRO A 1 186 ? -19.004 11.933 15.447 1.00 81.19 186 PRO A N 1
ATOM 1490 C CA . PRO A 1 186 ? -18.817 10.556 14.982 1.00 81.19 186 PRO A CA 1
ATOM 1491 C C . PRO A 1 186 ? -17.377 10.244 14.549 1.00 81.19 186 PRO A C 1
ATOM 1493 O O . PRO A 1 186 ? -16.857 9.168 14.831 1.00 81.19 186 PRO A O 1
ATOM 1496 N N . TRP A 1 187 ? -16.695 11.211 13.925 1.00 81.62 187 TRP A N 1
ATOM 1497 C CA . TRP A 1 187 ? -15.291 11.071 13.534 1.00 81.62 187 TRP A CA 1
ATOM 1498 C C . TRP A 1 187 ? -14.353 10.841 14.723 1.00 81.62 187 TRP A C 1
ATOM 1500 O O . TRP A 1 187 ? -13.478 9.981 14.660 1.00 81.62 187 TRP A O 1
ATOM 1510 N N . ASP A 1 188 ? -14.545 11.578 15.817 1.00 83.69 188 ASP A N 1
ATOM 1511 C CA . ASP A 1 188 ? -13.680 11.472 16.991 1.00 83.69 188 ASP A CA 1
ATOM 1512 C C . ASP A 1 188 ? -13.840 10.097 17.656 1.00 83.69 188 ASP A C 1
ATOM 1514 O O . ASP A 1 188 ? -12.868 9.550 18.177 1.00 83.69 188 ASP A O 1
ATOM 1518 N N . LEU A 1 189 ? -15.031 9.494 17.568 1.00 84.31 189 LEU A N 1
ATOM 1519 C CA . LEU A 1 189 ? -15.268 8.113 17.984 1.00 84.31 189 LEU A CA 1
ATOM 1520 C C . LEU A 1 189 ? -14.597 7.108 17.034 1.00 84.31 189 LEU A C 1
ATOM 1522 O O . LEU A 1 189 ? -13.862 6.234 17.489 1.00 84.31 189 LEU A O 1
ATOM 1526 N N . MET A 1 190 ? -14.775 7.264 15.719 1.00 83.69 190 MET A N 1
ATOM 1527 C CA . MET A 1 190 ? -14.149 6.391 14.717 1.00 83.69 190 MET A CA 1
ATOM 1528 C C . MET A 1 190 ? -12.621 6.439 14.769 1.00 83.69 190 MET A C 1
ATOM 1530 O O . MET A 1 190 ? -11.966 5.413 14.603 1.00 83.69 190 MET A O 1
ATOM 1534 N N . SER A 1 191 ? -12.035 7.596 15.076 1.00 84.56 191 SER A N 1
ATOM 1535 C CA . SER A 1 191 ? -10.589 7.747 15.269 1.00 84.56 191 SER A CA 1
ATOM 1536 C C . SER A 1 191 ? -10.048 6.960 16.472 1.00 84.56 191 SER A C 1
ATOM 1538 O O . SER A 1 191 ? -8.848 6.753 16.590 1.00 84.56 191 SER A O 1
ATOM 1540 N N . LYS A 1 192 ? -10.914 6.487 17.371 1.00 85.81 192 LYS A N 1
ATOM 1541 C CA . LYS A 1 192 ? -10.536 5.613 18.488 1.00 85.81 192 LYS A CA 1
ATOM 1542 C C . LYS A 1 192 ? -10.789 4.135 18.189 1.00 85.81 192 LYS A C 1
ATOM 1544 O O . LYS A 1 192 ? -10.594 3.306 19.074 1.00 85.81 192 LYS A O 1
ATOM 1549 N N . SER A 1 193 ? -11.238 3.804 16.975 1.00 85.06 193 SER A N 1
ATOM 1550 C CA . SER A 1 193 ? -11.442 2.417 16.563 1.00 85.06 193 SER A CA 1
ATOM 1551 C C . SER A 1 193 ? -10.128 1.645 16.614 1.00 85.06 193 SER A C 1
ATOM 1553 O O . SER A 1 193 ? -9.071 2.136 16.217 1.00 85.06 193 SER A O 1
ATOM 1555 N N . GLN A 1 194 ? -10.211 0.426 17.133 1.00 84.50 194 GLN A N 1
ATOM 1556 C CA . GLN A 1 194 ? -9.085 -0.484 17.253 1.00 84.50 194 GLN A CA 1
ATOM 1557 C C . GLN A 1 194 ? -9.455 -1.817 16.628 1.00 84.50 194 GLN A C 1
ATOM 1559 O O . GLN A 1 194 ? -10.597 -2.272 16.725 1.00 84.50 194 GLN A O 1
ATOM 1564 N N . VAL A 1 195 ? -8.463 -2.463 16.024 1.00 86.88 195 VAL A N 1
ATOM 1565 C CA . VAL A 1 195 ? -8.604 -3.848 15.592 1.00 86.88 195 VAL A CA 1
ATOM 1566 C C . VAL A 1 195 ? -8.439 -4.748 16.807 1.00 86.88 195 VAL A C 1
ATOM 1568 O O . VAL A 1 195 ? -7.404 -4.741 17.480 1.00 86.88 195 VAL A O 1
ATOM 1571 N N . VAL A 1 196 ? -9.483 -5.523 17.078 1.00 88.81 196 VAL A N 1
ATOM 1572 C CA . VAL A 1 196 ? -9.509 -6.523 18.140 1.00 88.81 196 VAL A CA 1
ATOM 1573 C C . VAL A 1 196 ? -9.643 -7.912 17.537 1.00 88.81 196 VAL A C 1
ATOM 1575 O O . VAL A 1 196 ? -10.291 -8.106 16.508 1.00 88.81 196 VAL A O 1
ATOM 1578 N N . MET A 1 197 ? -9.004 -8.889 18.170 1.00 85.44 197 MET A N 1
ATOM 1579 C CA . MET A 1 197 ? -9.075 -10.287 17.766 1.00 85.44 197 MET A CA 1
ATOM 1580 C C . MET A 1 197 ? -9.472 -11.133 18.969 1.00 85.44 197 MET A C 1
ATOM 1582 O O . MET A 1 197 ? -9.002 -10.907 20.091 1.00 85.44 197 MET A O 1
ATOM 1586 N N . LYS A 1 198 ? -10.317 -12.132 18.719 1.00 84.44 198 LYS A N 1
ATOM 1587 C CA . LYS A 1 198 ? -10.782 -13.071 19.735 1.00 84.44 198 LYS A CA 1
ATOM 1588 C C . LYS A 1 198 ? -9.847 -14.271 19.803 1.00 84.44 198 LYS A C 1
ATOM 1590 O O . LYS A 1 198 ? -9.644 -14.964 18.802 1.00 84.44 198 LYS A O 1
ATOM 1595 N N . ALA A 1 199 ? -9.289 -14.535 20.980 1.00 76.94 199 ALA A N 1
ATOM 1596 C CA . ALA A 1 199 ? -8.494 -15.736 21.184 1.00 76.94 199 ALA A CA 1
ATOM 1597 C C . ALA A 1 199 ? -9.407 -16.972 21.225 1.00 76.94 199 ALA A C 1
ATOM 1599 O O . ALA A 1 199 ? -10.555 -16.935 21.678 1.00 76.94 199 ALA A O 1
ATOM 1600 N N . ARG A 1 200 ? -8.909 -18.104 20.720 1.00 75.56 200 ARG A N 1
ATOM 1601 C CA . ARG A 1 200 ? -9.692 -19.343 20.674 1.00 75.56 200 ARG A CA 1
ATOM 1602 C C . ARG A 1 200 ? -10.038 -19.789 22.099 1.00 75.56 200 ARG A C 1
ATOM 1604 O O . ARG A 1 200 ? -9.144 -20.082 22.883 1.00 75.56 200 ARG A O 1
ATOM 1611 N N . GLY A 1 201 ? -11.334 -19.886 22.397 1.00 77.75 201 GLY A N 1
ATOM 1612 C CA . GLY A 1 201 ? -11.833 -20.340 23.698 1.00 77.75 201 GLY A CA 1
ATOM 1613 C C . GLY A 1 201 ? -11.975 -19.247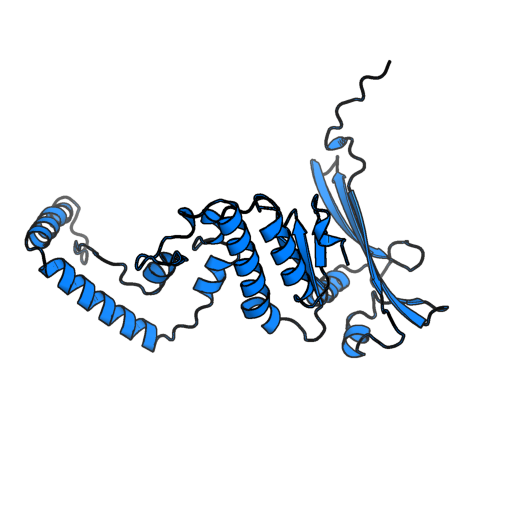 24.761 1.00 77.75 201 GLY A C 1
ATOM 1614 O O . GLY A 1 201 ? -12.303 -19.575 25.896 1.00 77.75 201 GLY A O 1
ATOM 1615 N N . THR A 1 202 ? -11.768 -17.970 24.420 1.00 77.06 202 THR A N 1
ATOM 1616 C CA . THR A 1 202 ? -12.081 -16.840 25.308 1.00 77.06 202 THR A CA 1
ATOM 1617 C C . THR A 1 202 ? -13.324 -16.110 24.820 1.00 77.06 202 THR A C 1
ATOM 1619 O O . THR A 1 202 ? -13.590 -16.059 23.622 1.00 77.06 202 THR A O 1
ATOM 1622 N N . GLU A 1 203 ? -14.087 -15.513 25.735 1.00 80.75 203 GLU A N 1
ATOM 1623 C CA . GLU A 1 203 ? -15.147 -14.556 25.377 1.00 80.75 203 GLU A CA 1
ATOM 1624 C C . GLU A 1 203 ? -14.628 -13.123 25.238 1.00 80.75 203 GLU A C 1
ATOM 1626 O O . GLU A 1 203 ? -15.319 -12.278 24.681 1.00 80.75 203 GLU A O 1
ATOM 1631 N N . ILE A 1 204 ? -13.404 -12.877 25.707 1.00 83.38 204 ILE A N 1
ATOM 1632 C CA . ILE A 1 204 ? -12.765 -11.564 25.734 1.00 83.38 204 ILE A CA 1
ATOM 1633 C C . ILE A 1 204 ? -12.017 -11.321 24.423 1.00 83.38 204 ILE A C 1
ATOM 1635 O O . ILE A 1 204 ? -11.243 -12.177 23.976 1.00 83.38 204 ILE A O 1
ATOM 1639 N N . ASP A 1 205 ? -12.228 -10.133 23.865 1.00 86.56 205 ASP A N 1
ATOM 1640 C CA . ASP A 1 205 ? -11.485 -9.602 22.731 1.00 86.56 205 ASP A CA 1
ATOM 1641 C C . ASP A 1 205 ? -10.215 -8.893 23.213 1.00 86.56 205 ASP A C 1
ATOM 1643 O O . ASP A 1 205 ? -10.227 -8.153 24.200 1.00 86.56 205 ASP A O 1
ATOM 1647 N N . PHE A 1 206 ? -9.110 -9.100 22.498 1.00 87.38 206 PHE A N 1
ATOM 1648 C CA . PHE A 1 206 ? -7.842 -8.439 22.793 1.00 87.38 206 PHE A CA 1
ATOM 1649 C C . PHE A 1 206 ? -7.466 -7.482 21.660 1.00 87.38 206 PHE A C 1
ATOM 1651 O O . PHE A 1 206 ? -7.587 -7.861 20.491 1.00 87.38 206 PHE A O 1
ATOM 1658 N N . PRO A 1 207 ? -6.979 -6.266 21.970 1.00 88.38 207 PRO A N 1
ATOM 1659 C CA . PRO A 1 207 ? -6.445 -5.376 20.949 1.00 88.38 207 PRO A CA 1
ATOM 1660 C C . PRO A 1 207 ? -5.196 -5.984 20.311 1.00 88.38 207 PRO A C 1
ATOM 1662 O O . PRO A 1 207 ? -4.453 -6.726 20.961 1.00 88.38 207 PRO A O 1
ATOM 1665 N N . LEU A 1 208 ? -4.952 -5.646 19.043 1.00 88.69 208 LEU A N 1
ATOM 1666 C CA . LEU A 1 208 ? -3.831 -6.173 18.260 1.00 88.69 208 LEU A CA 1
ATOM 1667 C C . LEU A 1 208 ? -2.469 -6.009 18.965 1.00 88.69 208 LEU A C 1
ATOM 1669 O O . LEU A 1 208 ? -1.641 -6.917 18.913 1.00 88.69 208 LEU A O 1
ATOM 1673 N N . SER A 1 209 ? -2.276 -4.917 19.708 1.00 85.75 209 SER A N 1
ATOM 1674 C CA . SER A 1 209 ? -1.059 -4.641 20.487 1.00 85.75 209 SER A CA 1
ATOM 1675 C C . SER A 1 209 ? -0.745 -5.688 21.567 1.00 85.75 209 SER A C 1
ATOM 1677 O O . SER A 1 209 ? 0.393 -5.798 22.018 1.00 85.75 209 SER A O 1
ATOM 1679 N N . ARG A 1 210 ? -1.727 -6.503 21.982 1.00 86.69 210 ARG A N 1
ATOM 1680 C CA . ARG A 1 210 ? -1.536 -7.613 22.937 1.00 86.69 210 ARG A CA 1
ATOM 1681 C C . ARG A 1 210 ? -1.032 -8.896 22.275 1.00 86.69 210 ARG A C 1
ATOM 1683 O O . ARG A 1 210 ? -0.663 -9.830 22.985 1.00 86.69 210 ARG A O 1
ATOM 1690 N N . TYR A 1 211 ? -1.034 -8.968 20.946 1.00 87.75 211 TYR A N 1
ATOM 1691 C CA . TYR A 1 211 ? -0.530 -10.116 20.199 1.00 87.75 211 TYR A CA 1
ATOM 1692 C C . TYR A 1 211 ? 0.968 -9.975 19.916 1.00 87.75 211 TYR A C 1
ATOM 1694 O O . TYR A 1 211 ? 1.508 -8.874 19.906 1.00 87.75 211 TYR A O 1
ATOM 1702 N N . GLY A 1 212 ? 1.651 -11.098 19.677 1.00 88.31 212 GLY A N 1
ATOM 1703 C CA . GLY A 1 212 ? 3.076 -11.088 19.335 1.00 88.31 212 GLY A CA 1
ATOM 1704 C C . GLY A 1 212 ? 3.360 -10.413 17.988 1.00 88.31 212 GLY A C 1
ATOM 1705 O O . GLY A 1 212 ? 2.503 -10.401 17.102 1.00 88.31 212 GLY A O 1
ATOM 1706 N N . GLN A 1 213 ? 4.591 -9.921 17.813 1.00 86.69 213 GLN A N 1
ATOM 1707 C CA . GLN A 1 213 ? 5.029 -9.158 16.632 1.00 86.69 213 GLN A CA 1
ATOM 1708 C C . GLN A 1 213 ? 4.720 -9.846 15.294 1.00 86.69 213 GLN A C 1
ATOM 1710 O O . GLN A 1 213 ? 4.342 -9.178 14.339 1.00 86.69 213 GLN A O 1
ATOM 1715 N N . GLY A 1 214 ? 4.796 -11.178 15.221 1.00 87.88 214 GLY A N 1
ATOM 1716 C CA . GLY A 1 214 ? 4.429 -11.902 14.003 1.00 87.88 214 GLY A CA 1
ATOM 1717 C C . GLY A 1 214 ? 2.953 -11.740 13.608 1.00 87.88 214 GLY A C 1
ATOM 1718 O O . GLY A 1 214 ? 2.638 -11.512 12.444 1.00 87.88 214 GLY A O 1
ATOM 1719 N N . MET A 1 215 ? 2.028 -11.793 14.571 1.00 88.31 215 MET A N 1
ATOM 1720 C CA . MET A 1 215 ? 0.601 -11.571 14.298 1.00 88.31 215 MET A CA 1
ATOM 1721 C C . MET A 1 215 ? 0.329 -10.107 13.946 1.00 88.31 215 MET A C 1
ATOM 1723 O O . MET A 1 215 ? -0.450 -9.826 13.041 1.00 88.31 215 MET A O 1
ATOM 1727 N N . GLN A 1 216 ? 1.001 -9.181 14.627 1.00 89.69 216 GLN A N 1
ATOM 1728 C CA . GLN A 1 216 ? 0.920 -7.756 14.319 1.00 89.69 216 GLN A CA 1
ATOM 1729 C C . GLN A 1 216 ? 1.379 -7.468 12.880 1.00 89.69 216 GLN A C 1
ATOM 1731 O O . GLN A 1 216 ? 0.631 -6.876 12.106 1.00 89.69 216 GLN A O 1
ATOM 1736 N N . SER A 1 217 ? 2.547 -7.983 12.484 1.00 88.12 217 SER A N 1
ATOM 1737 C CA . SER A 1 217 ? 3.092 -7.851 11.126 1.00 88.12 217 SER A CA 1
ATOM 1738 C C . SER A 1 217 ? 2.168 -8.458 10.064 1.00 88.12 217 SER A C 1
ATOM 1740 O O . SER A 1 217 ? 1.911 -7.835 9.031 1.00 88.12 217 SER A O 1
ATOM 1742 N N . LEU A 1 218 ? 1.589 -9.637 10.333 1.00 89.44 218 LEU A N 1
ATOM 1743 C CA . LEU A 1 218 ? 0.589 -10.243 9.447 1.00 89.44 218 LEU A CA 1
ATOM 1744 C C . LEU A 1 218 ? -0.667 -9.380 9.320 1.00 89.44 218 LEU A C 1
ATOM 1746 O O . LEU A 1 218 ? -1.178 -9.211 8.215 1.00 89.44 218 LEU A O 1
ATOM 1750 N N . ALA A 1 219 ? -1.165 -8.824 10.424 1.00 91.19 219 ALA A N 1
ATOM 1751 C CA . ALA A 1 219 ? -2.329 -7.948 10.396 1.00 91.19 219 ALA A CA 1
ATOM 1752 C C . ALA A 1 219 ? -2.065 -6.690 9.554 1.00 91.19 219 ALA A C 1
ATOM 1754 O O . ALA A 1 219 ? -2.920 -6.326 8.750 1.00 91.19 219 ALA A O 1
ATOM 1755 N N . VAL A 1 220 ? -0.880 -6.077 9.668 1.00 91.25 220 VAL A N 1
ATOM 1756 C CA . VAL A 1 220 ? -0.470 -4.944 8.817 1.00 91.25 220 VAL A CA 1
ATOM 1757 C C . VAL A 1 220 ? -0.431 -5.347 7.341 1.00 91.25 220 VAL A C 1
ATOM 1759 O O . VAL A 1 220 ? -0.959 -4.629 6.493 1.00 91.25 220 VAL A O 1
ATOM 1762 N N . LEU A 1 221 ? 0.129 -6.516 7.018 1.00 90.00 221 LEU A N 1
ATOM 1763 C CA . LEU A 1 221 ? 0.179 -7.016 5.642 1.00 90.00 221 LEU A CA 1
ATOM 1764 C C . LEU A 1 221 ? -1.228 -7.219 5.058 1.00 90.00 221 LEU A C 1
ATOM 1766 O O . LEU A 1 221 ? -1.489 -6.814 3.924 1.00 90.00 221 LEU A O 1
ATOM 1770 N N . PHE A 1 222 ? -2.158 -7.789 5.826 1.00 89.62 222 PHE A N 1
ATOM 1771 C CA . PHE A 1 222 ? -3.543 -7.959 5.379 1.00 89.62 222 PHE A CA 1
ATOM 1772 C C . PHE A 1 222 ? -4.318 -6.640 5.312 1.00 89.62 222 PHE A C 1
ATOM 1774 O O . PHE A 1 222 ? -5.117 -6.461 4.394 1.00 89.62 222 PHE A O 1
ATOM 1781 N N . LEU A 1 223 ? -4.066 -5.699 6.226 1.00 91.56 223 LEU A N 1
ATOM 1782 C CA . LEU A 1 223 ? -4.608 -4.343 6.147 1.00 91.56 223 LEU A CA 1
ATOM 1783 C C . LEU A 1 223 ? -4.168 -3.664 4.848 1.00 91.56 223 LEU A C 1
ATOM 1785 O O . LEU A 1 223 ? -4.997 -3.104 4.134 1.00 91.56 223 LEU A O 1
ATOM 1789 N N . PHE A 1 224 ? -2.878 -3.748 4.530 1.00 90.06 224 PHE A N 1
ATOM 1790 C CA . PHE A 1 224 ? -2.323 -3.214 3.296 1.00 90.06 224 PHE A CA 1
ATOM 1791 C C . PHE A 1 224 ? -2.993 -3.840 2.067 1.00 90.06 224 PHE A C 1
ATOM 1793 O O . PHE A 1 224 ? -3.510 -3.115 1.220 1.00 90.06 224 PHE A O 1
ATOM 1800 N N . GLN A 1 225 ? -3.087 -5.172 2.000 1.00 87.50 225 GLN A N 1
ATOM 1801 C CA . GLN A 1 225 ? -3.783 -5.859 0.904 1.00 87.50 225 GLN A CA 1
ATOM 1802 C C . GLN A 1 225 ? -5.248 -5.419 0.767 1.00 87.50 225 GLN A C 1
ATOM 1804 O O . GLN A 1 225 ? -5.705 -5.135 -0.342 1.00 87.50 225 GLN A O 1
ATOM 1809 N N . ALA A 1 226 ? -5.979 -5.338 1.881 1.00 88.38 226 ALA A N 1
ATOM 1810 C CA . ALA A 1 226 ? -7.373 -4.908 1.890 1.00 88.38 226 ALA A CA 1
ATOM 1811 C C . ALA A 1 226 ? -7.514 -3.461 1.402 1.00 88.38 226 ALA A C 1
ATOM 1813 O O . ALA A 1 226 ? -8.380 -3.170 0.578 1.00 88.38 226 ALA A O 1
ATOM 1814 N N . TYR A 1 227 ? -6.629 -2.568 1.846 1.00 88.56 227 TYR A N 1
ATOM 1815 C CA . TYR A 1 227 ? -6.594 -1.183 1.393 1.00 88.56 227 TYR A CA 1
ATOM 1816 C C . TYR A 1 227 ? -6.399 -1.091 -0.129 1.00 88.56 227 TYR A C 1
ATOM 1818 O O . TYR A 1 227 ? -7.159 -0.398 -0.810 1.00 88.56 227 TYR A O 1
ATOM 1826 N N . LEU A 1 228 ? -5.452 -1.849 -0.693 1.00 86.12 228 LEU A N 1
ATOM 1827 C CA . LEU A 1 228 ? -5.230 -1.871 -2.142 1.00 86.12 228 LEU A CA 1
ATOM 1828 C C . LEU A 1 228 ? -6.461 -2.369 -2.910 1.00 86.12 228 LEU A C 1
ATOM 1830 O O . LEU A 1 228 ? -6.874 -1.744 -3.886 1.00 86.12 228 LEU A O 1
ATOM 1834 N N . GLN A 1 229 ? -7.058 -3.479 -2.472 1.00 83.19 229 GLN A N 1
ATOM 1835 C CA . GLN A 1 229 ? -8.164 -4.123 -3.186 1.00 83.19 229 GLN A CA 1
ATOM 1836 C C . GLN A 1 229 ? -9.480 -3.349 -3.086 1.00 83.19 229 GLN A C 1
ATOM 1838 O O . GLN A 1 229 ? -10.226 -3.301 -4.064 1.00 83.19 229 GLN A O 1
ATOM 1843 N N . VAL A 1 230 ? -9.772 -2.765 -1.923 1.00 85.00 230 VAL A N 1
ATOM 1844 C CA . VAL A 1 230 ? -11.071 -2.142 -1.638 1.00 85.00 230 VAL A CA 1
ATOM 1845 C C . VAL A 1 230 ? -11.073 -0.650 -1.957 1.00 85.00 230 VAL A C 1
ATOM 1847 O O . VAL A 1 230 ? -12.073 -0.151 -2.464 1.00 85.00 230 VAL A O 1
ATOM 1850 N N . PHE A 1 231 ? -9.975 0.064 -1.693 1.00 82.50 231 PHE A N 1
ATOM 1851 C CA . PHE A 1 231 ? -9.955 1.529 -1.778 1.00 82.50 231 PHE A CA 1
ATOM 1852 C C . PHE A 1 231 ? -9.239 2.040 -3.022 1.00 82.50 231 PHE A C 1
ATOM 1854 O O . PHE A 1 231 ? -9.724 2.968 -3.666 1.00 82.50 231 PHE A O 1
ATOM 1861 N N . LEU A 1 232 ? -8.106 1.439 -3.393 1.00 82.62 232 LEU A N 1
ATOM 1862 C CA . LEU A 1 232 ? -7.327 1.947 -4.522 1.00 82.62 232 LEU A CA 1
ATOM 1863 C C . LEU A 1 232 ? -7.740 1.352 -5.865 1.00 82.62 232 LEU A C 1
ATOM 1865 O O . LEU A 1 232 ? -7.936 2.102 -6.818 1.00 82.62 232 LEU A O 1
ATOM 1869 N N . LYS A 1 233 ? -7.912 0.028 -5.947 1.00 81.12 233 LYS A N 1
ATOM 1870 C CA . LYS A 1 233 ? -8.227 -0.656 -7.209 1.00 81.12 233 LYS A CA 1
ATOM 1871 C C . LYS A 1 233 ? -9.456 -0.090 -7.941 1.00 81.12 233 LYS A C 1
ATOM 1873 O O . LYS A 1 233 ? -9.377 0.048 -9.159 1.00 81.12 233 LYS A O 1
ATOM 1878 N N . PRO A 1 234 ? -10.557 0.296 -7.264 1.00 84.00 234 PRO A N 1
ATOM 1879 C CA . PRO A 1 234 ? -11.706 0.899 -7.945 1.00 84.00 234 PRO A CA 1
ATOM 1880 C C . PRO A 1 234 ? -11.429 2.264 -8.592 1.00 84.00 234 PRO A C 1
ATOM 1882 O O . PRO A 1 234 ? -12.198 2.689 -9.447 1.00 84.00 234 PRO A O 1
ATOM 1885 N N . ALA A 1 235 ? -10.370 2.964 -8.177 1.00 83.44 235 ALA A N 1
ATOM 1886 C CA . ALA A 1 235 ? -9.992 4.272 -8.710 1.00 83.44 235 ALA A CA 1
ATOM 1887 C C . ALA A 1 235 ? -8.998 4.187 -9.884 1.00 83.44 235 ALA A C 1
ATOM 1889 O O . ALA A 1 235 ? -8.584 5.221 -10.409 1.00 83.44 235 ALA A O 1
ATOM 1890 N N . PHE A 1 236 ? -8.565 2.985 -10.265 1.00 86.19 236 PHE A N 1
ATOM 1891 C CA . PHE A 1 236 ? -7.590 2.789 -11.334 1.00 86.19 236 PHE A CA 1
ATOM 1892 C C . PHE A 1 236 ? -8.236 2.756 -12.718 1.00 86.19 236 PHE A C 1
ATOM 1894 O O . PHE A 1 236 ? -9.430 2.485 -12.863 1.00 86.19 236 PHE A O 1
ATOM 1901 N N . HIS A 1 237 ? -7.421 2.993 -13.748 1.00 84.19 237 HIS A N 1
ATOM 1902 C CA . HIS A 1 237 ? -7.832 2.663 -15.105 1.00 84.19 237 HIS A CA 1
ATOM 1903 C C . HIS A 1 237 ? -7.969 1.136 -15.228 1.00 84.19 237 HIS A C 1
ATOM 1905 O O . HIS A 1 237 ? -7.259 0.403 -14.535 1.00 84.19 237 HIS A O 1
ATOM 1911 N N . PRO A 1 238 ? -8.846 0.629 -16.114 1.00 85.38 238 PRO A N 1
ATOM 1912 C CA . PRO A 1 238 ? -8.975 -0.812 -16.344 1.00 85.38 238 PRO A CA 1
AT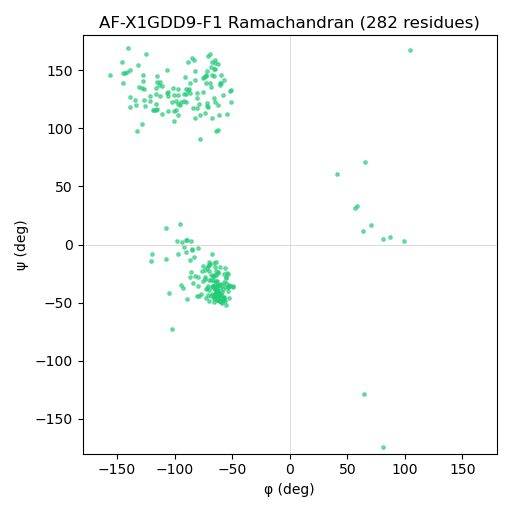OM 1913 C C . PRO A 1 238 ? -7.654 -1.492 -16.733 1.00 85.38 238 PRO A C 1
ATOM 1915 O O . PRO A 1 238 ? -7.458 -2.662 -16.431 1.00 85.38 238 PRO A O 1
ATOM 1918 N N . GLU A 1 239 ? -6.764 -0.735 -17.377 1.00 88.06 239 GLU A N 1
ATOM 1919 C CA . GLU A 1 239 ? -5.455 -1.160 -17.887 1.00 88.06 239 GLU A CA 1
ATOM 1920 C C . GLU A 1 239 ? -4.312 -0.909 -16.891 1.00 88.06 239 GLU A C 1
ATOM 1922 O O . GLU A 1 239 ? -3.149 -1.117 -17.220 1.00 88.06 239 GLU A O 1
ATOM 1927 N N . THR A 1 240 ? -4.609 -0.402 -15.690 1.00 89.31 240 THR A N 1
ATOM 1928 C CA . THR A 1 240 ? -3.579 -0.179 -14.676 1.00 89.31 240 THR A CA 1
ATOM 1929 C C . THR A 1 240 ? -3.106 -1.512 -14.103 1.00 89.31 240 THR A C 1
ATOM 1931 O O . THR A 1 240 ? -3.880 -2.225 -13.461 1.00 89.31 240 THR A O 1
ATOM 1934 N N . GLU A 1 241 ? -1.809 -1.778 -14.217 1.00 87.62 241 GLU A N 1
ATOM 1935 C CA . GLU A 1 241 ? -1.142 -2.873 -13.525 1.00 87.62 241 GLU A CA 1
ATOM 1936 C C . GLU A 1 241 ? -0.625 -2.399 -12.159 1.00 87.62 241 GLU A C 1
ATOM 1938 O O . GLU A 1 241 ? 0.041 -1.364 -12.020 1.00 87.62 241 GLU A O 1
ATOM 1943 N N . ALA A 1 242 ? -0.952 -3.168 -11.122 1.00 88.00 242 ALA A N 1
ATOM 1944 C CA . ALA A 1 242 ? -0.525 -2.911 -9.754 1.00 88.00 242 ALA A CA 1
ATOM 1945 C C . ALA A 1 242 ? 0.575 -3.902 -9.362 1.00 88.00 242 ALA A C 1
ATOM 1947 O O . ALA A 1 242 ? 0.325 -5.098 -9.229 1.00 88.00 242 ALA A O 1
ATOM 1948 N N . ILE A 1 243 ? 1.777 -3.384 -9.126 1.00 90.00 243 ILE A N 1
ATOM 1949 C CA . ILE A 1 243 ? 2.938 -4.153 -8.689 1.00 90.00 243 ILE A CA 1
ATOM 1950 C C . ILE A 1 243 ? 3.022 -4.078 -7.168 1.00 90.00 243 ILE A C 1
ATOM 1952 O O . ILE A 1 243 ? 3.116 -2.992 -6.595 1.00 90.00 243 ILE A O 1
ATOM 1956 N N . LEU A 1 244 ? 3.016 -5.229 -6.504 1.00 91.69 244 LEU A N 1
ATOM 1957 C CA . LEU A 1 244 ? 3.157 -5.326 -5.056 1.00 91.69 244 LEU A CA 1
ATOM 1958 C C . LEU A 1 244 ? 4.611 -5.622 -4.684 1.00 91.69 244 LEU A C 1
ATOM 1960 O O . LEU A 1 244 ? 5.090 -6.722 -4.934 1.00 91.69 244 LEU A O 1
ATOM 1964 N N . ALA A 1 245 ? 5.305 -4.675 -4.064 1.00 93.44 245 ALA A N 1
ATOM 1965 C CA . ALA A 1 245 ? 6.648 -4.871 -3.534 1.00 93.44 245 ALA A CA 1
ATOM 1966 C C . ALA A 1 245 ? 6.598 -5.102 -2.018 1.00 93.44 245 ALA A C 1
ATOM 1968 O O . ALA A 1 245 ? 6.197 -4.215 -1.267 1.00 93.44 245 ALA A O 1
ATOM 1969 N N . LEU A 1 246 ? 6.991 -6.294 -1.571 1.00 93.50 246 LEU A N 1
ATOM 1970 C CA . LEU A 1 246 ? 6.996 -6.695 -0.165 1.00 93.50 246 LEU A CA 1
ATOM 1971 C C . LEU A 1 246 ? 8.426 -6.967 0.286 1.00 93.50 246 LEU A C 1
ATOM 1973 O O . LEU A 1 246 ? 9.092 -7.852 -0.249 1.00 93.50 246 LEU A O 1
ATOM 1977 N N . GLU A 1 247 ? 8.878 -6.230 1.291 1.00 94.75 247 GLU A N 1
ATOM 1978 C CA . GLU A 1 247 ? 10.187 -6.438 1.893 1.00 94.75 247 GLU A CA 1
ATOM 1979 C C . GLU A 1 247 ? 10.065 -7.336 3.127 1.00 94.75 247 GLU A C 1
ATOM 1981 O O . GLU A 1 247 ? 9.329 -6.995 4.052 1.00 94.75 247 GLU A O 1
ATOM 1986 N N . GLU A 1 248 ? 10.739 -8.490 3.126 1.00 94.00 248 GLU A N 1
ATOM 1987 C CA . GLU A 1 248 ? 10.710 -9.508 4.191 1.00 94.00 248 GLU A CA 1
ATOM 1988 C C . GLU A 1 248 ? 9.295 -9.735 4.773 1.00 94.00 248 GLU A C 1
ATOM 1990 O O . GLU A 1 248 ? 9.028 -9.481 5.957 1.00 94.00 248 GLU A O 1
ATOM 1995 N N . PRO A 1 249 ? 8.311 -10.166 3.955 1.00 92.56 249 PRO A N 1
ATOM 1996 C CA . PRO A 1 249 ? 6.944 -10.431 4.413 1.00 92.56 249 PRO A CA 1
ATOM 1997 C C . PRO A 1 249 ? 6.872 -11.404 5.598 1.00 92.56 249 PRO A C 1
ATOM 1999 O O . PRO A 1 249 ? 5.934 -11.317 6.390 1.00 92.56 249 PRO A O 1
ATOM 2002 N N . GLU A 1 250 ? 7.870 -12.273 5.753 1.00 92.12 250 GLU A N 1
ATOM 2003 C CA . GLU A 1 250 ? 8.006 -13.268 6.811 1.00 92.12 250 GLU A CA 1
ATOM 2004 C C . GLU A 1 250 ? 8.637 -12.792 8.123 1.00 92.12 250 GLU A C 1
ATOM 2006 O O . GLU A 1 250 ? 8.747 -13.603 9.049 1.00 92.12 250 GLU A O 1
ATOM 2011 N N . ALA A 1 251 ? 9.090 -11.540 8.213 1.00 89.19 251 ALA A N 1
ATOM 2012 C CA . ALA A 1 251 ? 9.792 -11.048 9.393 1.00 89.19 251 ALA A CA 1
ATOM 2013 C C . ALA A 1 251 ? 8.984 -11.322 10.678 1.00 89.19 251 ALA A C 1
ATOM 2015 O O . ALA A 1 251 ? 7.780 -11.064 10.755 1.00 89.19 251 ALA A O 1
ATOM 2016 N N . HIS A 1 252 ? 9.655 -11.875 11.695 1.00 86.06 252 HIS A N 1
ATOM 2017 C CA . HIS A 1 252 ? 9.071 -12.274 12.986 1.00 86.06 252 HIS A CA 1
ATOM 2018 C C . HIS A 1 252 ? 8.009 -13.395 12.936 1.00 86.06 252 HIS A C 1
ATOM 2020 O O . HIS A 1 252 ? 7.353 -13.661 13.949 1.00 86.06 252 HIS A O 1
ATOM 2026 N N . LEU A 1 253 ? 7.844 -14.089 11.802 1.00 89.12 253 LEU A N 1
ATOM 2027 C CA . LEU A 1 253 ? 6.944 -15.238 11.681 1.00 89.12 253 LEU A CA 1
ATOM 2028 C C . LEU A 1 253 ? 7.638 -16.562 11.987 1.00 89.12 253 LEU A C 1
ATOM 2030 O O . LEU A 1 253 ? 8.786 -16.810 11.626 1.00 89.12 253 LEU A O 1
ATOM 2034 N N . HIS A 1 254 ? 6.890 -17.467 12.618 1.00 88.69 254 HIS A N 1
ATOM 2035 C CA . HIS A 1 254 ? 7.295 -18.864 12.722 1.00 88.69 254 HIS A CA 1
ATOM 2036 C C . HIS A 1 254 ? 7.265 -19.524 11.324 1.00 88.69 254 HIS A C 1
ATOM 2038 O O . HIS A 1 254 ? 6.338 -19.238 10.561 1.00 88.69 254 HIS A O 1
ATOM 2044 N N . PRO A 1 255 ? 8.163 -20.478 10.994 1.00 88.06 255 PRO A N 1
ATOM 2045 C CA . PRO A 1 255 ? 8.236 -21.109 9.667 1.00 88.06 255 PRO A CA 1
ATOM 2046 C C . PRO A 1 255 ? 6.904 -21.627 9.101 1.00 88.06 255 PRO A C 1
ATOM 2048 O O . PRO A 1 255 ? 6.641 -21.520 7.905 1.00 88.06 255 PRO A O 1
ATOM 2051 N N . GLN A 1 256 ? 6.035 -22.170 9.958 1.00 87.62 256 GLN A N 1
ATOM 2052 C CA . GLN A 1 256 ? 4.703 -22.626 9.545 1.00 87.62 256 GLN A CA 1
ATOM 2053 C C . GLN A 1 256 ? 3.807 -21.471 9.064 1.00 87.62 256 GLN A C 1
ATOM 2055 O O . GLN A 1 256 ? 3.069 -21.633 8.094 1.00 87.62 256 GLN A O 1
ATOM 2060 N N . ALA A 1 257 ? 3.881 -20.310 9.720 1.00 88.19 257 ALA A N 1
ATOM 2061 C CA . ALA A 1 257 ? 3.151 -19.112 9.320 1.00 88.19 257 ALA A CA 1
ATOM 2062 C C . ALA A 1 257 ? 3.743 -18.506 8.041 1.00 88.19 257 ALA A C 1
ATOM 2064 O O . ALA A 1 257 ? 2.982 -18.104 7.169 1.00 88.19 257 ALA A O 1
ATOM 2065 N N . THR A 1 258 ? 5.069 -18.535 7.874 1.00 91.75 258 THR A N 1
ATOM 2066 C CA . THR A 1 258 ? 5.727 -18.128 6.623 1.00 91.75 258 THR A CA 1
ATOM 2067 C C . THR A 1 258 ? 5.240 -18.945 5.429 1.00 91.75 258 THR A C 1
ATOM 2069 O O . THR A 1 258 ? 4.884 -18.376 4.403 1.00 91.75 258 THR A O 1
ATOM 2072 N N . ARG A 1 259 ? 5.136 -20.273 5.570 1.00 90.25 259 ARG A N 1
ATOM 2073 C CA . ARG A 1 259 ? 4.598 -21.137 4.507 1.00 90.25 259 ARG A CA 1
ATOM 2074 C C . ARG A 1 259 ? 3.145 -20.802 4.168 1.00 90.25 259 ARG A C 1
ATOM 2076 O O . ARG A 1 259 ? 2.775 -20.755 3.000 1.00 90.25 259 ARG A O 1
ATOM 2083 N N . ALA A 1 260 ? 2.317 -20.568 5.187 1.00 89.88 260 ALA A N 1
ATOM 2084 C CA . ALA A 1 260 ? 0.927 -20.171 4.980 1.00 89.88 260 ALA A CA 1
ATOM 2085 C C . ALA A 1 260 ? 0.814 -18.795 4.301 1.00 89.88 260 ALA A C 1
ATOM 2087 O O . ALA A 1 260 ? -0.069 -18.599 3.467 1.00 89.88 260 ALA A O 1
ATOM 2088 N N . LEU A 1 261 ? 1.712 -17.865 4.638 1.00 91.19 261 LEU A N 1
ATOM 2089 C CA . LEU A 1 261 ? 1.799 -16.548 4.020 1.00 91.19 261 LEU A CA 1
ATOM 2090 C C . LEU A 1 261 ? 2.202 -16.639 2.546 1.00 91.19 261 LEU A C 1
ATOM 2092 O O . LEU A 1 261 ? 1.527 -16.032 1.720 1.00 91.19 261 LEU A O 1
ATOM 2096 N N . ALA A 1 262 ?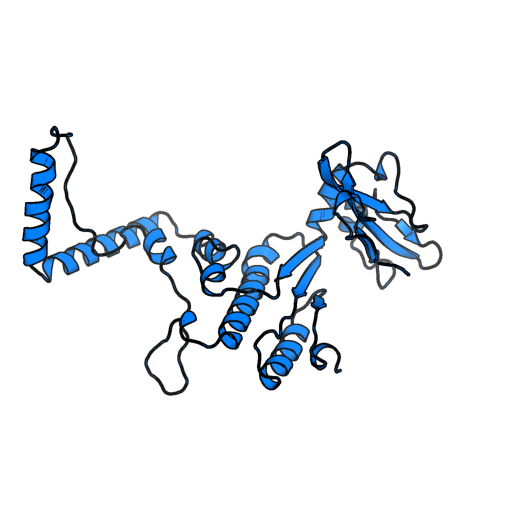 3.228 -17.424 2.208 1.00 91.00 262 ALA A N 1
ATOM 2097 C CA . ALA A 1 262 ? 3.636 -17.660 0.821 1.00 91.00 262 ALA A CA 1
ATOM 2098 C C . ALA A 1 262 ? 2.457 -18.190 -0.019 1.00 91.00 262 ALA A C 1
ATOM 2100 O O . ALA A 1 262 ? 2.032 -17.539 -0.971 1.00 91.00 262 ALA A O 1
ATOM 2101 N N . ALA A 1 263 ? 1.797 -19.255 0.450 1.00 90.06 263 ALA A N 1
ATOM 2102 C CA . ALA A 1 263 ? 0.624 -19.825 -0.220 1.00 90.06 263 ALA A CA 1
ATOM 2103 C C . ALA A 1 263 ? -0.581 -18.863 -0.311 1.00 90.06 263 ALA A C 1
ATOM 2105 O O . ALA A 1 263 ? -1.478 -19.051 -1.138 1.00 90.06 263 ALA A O 1
ATOM 2106 N N . ASN A 1 264 ? -0.672 -17.864 0.573 1.00 88.56 264 ASN A N 1
ATOM 2107 C CA . ASN A 1 264 ? -1.685 -16.815 0.484 1.00 88.56 264 ASN A CA 1
ATOM 2108 C C . ASN A 1 264 ? -1.307 -15.763 -0.568 1.00 88.56 264 ASN A C 1
ATOM 2110 O O . ASN A 1 264 ? -2.148 -15.401 -1.389 1.00 88.56 264 ASN A O 1
ATOM 2114 N N . LEU A 1 265 ? -0.047 -15.325 -0.579 1.00 89.19 265 LEU A N 1
ATOM 2115 C CA . LEU A 1 265 ? 0.476 -14.353 -1.535 1.00 89.19 265 LEU A CA 1
ATOM 2116 C C . LEU A 1 265 ? 0.441 -14.872 -2.973 1.00 89.19 265 LEU A C 1
ATOM 2118 O O . LEU A 1 265 ? 0.178 -14.089 -3.883 1.00 89.19 265 LEU A O 1
ATOM 2122 N N . ASP A 1 266 ? 0.592 -16.175 -3.195 1.00 88.06 266 ASP A N 1
ATOM 2123 C CA . ASP A 1 266 ? 0.433 -16.779 -4.525 1.00 88.06 266 ASP A CA 1
ATOM 2124 C C . ASP A 1 266 ? -0.971 -16.575 -5.099 1.00 88.06 266 ASP A C 1
ATOM 2126 O O . ASP A 1 266 ? -1.132 -16.343 -6.296 1.00 88.06 266 ASP A O 1
ATOM 2130 N N . LYS A 1 267 ? -1.994 -16.560 -4.238 1.00 86.62 267 LYS A N 1
ATOM 2131 C CA . LYS A 1 267 ? -3.393 -16.343 -4.639 1.00 86.62 267 LYS A CA 1
ATOM 2132 C C . LYS A 1 267 ? -3.697 -14.884 -4.971 1.00 86.62 267 LYS A C 1
ATOM 2134 O O . LYS A 1 267 ? -4.711 -14.606 -5.615 1.00 86.62 267 LYS A O 1
ATOM 2139 N N . VAL A 1 268 ? -2.861 -13.948 -4.523 1.00 83.25 268 VAL A N 1
ATOM 2140 C CA . VAL A 1 268 ? -3.003 -12.532 -4.864 1.00 83.25 268 VAL A CA 1
ATOM 2141 C C . VAL A 1 268 ? -2.632 -12.357 -6.335 1.00 83.25 268 VAL A C 1
ATOM 2143 O O . VAL A 1 268 ? -1.510 -12.653 -6.739 1.00 83.25 268 VAL A O 1
ATOM 2146 N N . LYS A 1 269 ? -3.592 -11.899 -7.144 1.00 81.44 269 LYS A N 1
ATOM 2147 C CA . LYS A 1 269 ? -3.385 -11.615 -8.571 1.00 81.44 269 LYS A CA 1
ATOM 2148 C C . LYS A 1 269 ? -2.539 -10.353 -8.762 1.00 81.44 269 LYS A C 1
ATOM 2150 O O . LYS A 1 269 ? -2.681 -9.415 -7.979 1.00 81.44 269 LYS A O 1
ATOM 2155 N N . GLY A 1 270 ? -1.768 -10.323 -9.844 1.00 83.19 270 GLY A N 1
ATOM 2156 C CA . GLY A 1 270 ? -0.892 -9.211 -10.215 1.00 83.19 270 GLY A CA 1
ATOM 2157 C C . GLY A 1 270 ? 0.579 -9.504 -9.931 1.00 83.19 270 GLY A C 1
ATOM 2158 O O . GLY A 1 270 ? 0.920 -10.485 -9.255 1.00 83.19 270 GLY A O 1
ATOM 2159 N N . GLN A 1 271 ? 1.447 -8.654 -10.470 1.00 88.44 271 GLN A N 1
ATOM 2160 C CA . GLN A 1 271 ? 2.889 -8.789 -10.297 1.00 88.44 271 GLN A CA 1
ATOM 2161 C C . GLN A 1 271 ? 3.311 -8.514 -8.846 1.00 88.44 271 GLN A C 1
ATOM 2163 O O . GLN A 1 271 ? 2.879 -7.549 -8.214 1.00 88.44 271 GLN A O 1
ATOM 2168 N N . LYS A 1 272 ? 4.189 -9.369 -8.314 1.00 91.25 272 LYS A N 1
ATOM 2169 C CA . LYS A 1 272 ? 4.717 -9.281 -6.947 1.00 91.25 272 LYS A CA 1
ATOM 2170 C C . LYS A 1 272 ? 6.243 -9.290 -6.992 1.00 91.25 272 LYS A C 1
ATOM 2172 O O . LYS A 1 272 ? 6.830 -10.121 -7.676 1.00 91.25 272 LYS A O 1
ATOM 2177 N N . ILE A 1 273 ? 6.872 -8.384 -6.256 1.00 93.00 273 ILE A N 1
ATOM 2178 C CA . ILE A 1 273 ? 8.316 -8.329 -6.027 1.00 93.00 273 ILE A CA 1
ATOM 2179 C C . ILE A 1 273 ? 8.517 -8.577 -4.538 1.00 93.00 273 ILE A C 1
ATOM 2181 O O . ILE A 1 273 ? 8.039 -7.801 -3.716 1.00 93.00 273 ILE A O 1
ATOM 2185 N N . ILE A 1 274 ? 9.181 -9.668 -4.178 1.00 93.81 274 ILE A N 1
ATOM 2186 C CA . ILE A 1 274 ? 9.361 -10.050 -2.778 1.00 93.81 274 ILE A CA 1
ATOM 2187 C C . ILE A 1 274 ? 10.854 -10.136 -2.489 1.00 93.81 274 ILE A C 1
ATOM 2189 O O . ILE A 1 274 ? 11.563 -10.887 -3.158 1.00 93.81 274 ILE A O 1
ATOM 2193 N N . SER A 1 275 ? 11.332 -9.388 -1.492 1.00 94.38 275 SER A N 1
ATOM 2194 C CA . SER A 1 275 ? 12.619 -9.693 -0.865 1.00 94.38 275 SER A CA 1
ATOM 2195 C C . SER A 1 275 ? 12.373 -10.644 0.299 1.00 94.38 275 SER A C 1
ATOM 2197 O O . SER A 1 275 ? 11.427 -10.472 1.067 1.00 94.38 275 SER A O 1
ATOM 2199 N N . SER A 1 276 ? 13.179 -11.695 0.401 1.00 93.00 276 SER A N 1
ATOM 2200 C CA . SER A 1 276 ? 12.990 -12.715 1.424 1.00 93.00 276 SER A CA 1
ATOM 2201 C C . SER A 1 276 ? 14.295 -13.442 1.718 1.00 93.00 276 SER A C 1
ATOM 2203 O O . SER A 1 276 ? 15.110 -13.682 0.826 1.00 93.00 276 SER A O 1
ATOM 2205 N N . HIS A 1 277 ? 14.461 -13.828 2.981 1.00 90.00 277 HIS A N 1
ATOM 2206 C CA . HIS A 1 277 ? 15.488 -14.769 3.427 1.00 90.00 277 HIS A CA 1
ATOM 2207 C C . HIS A 1 277 ? 14.940 -16.199 3.557 1.00 90.00 277 HIS A C 1
ATOM 2209 O O . HIS A 1 277 ? 15.694 -17.143 3.802 1.00 90.00 277 HIS A O 1
ATOM 2215 N N . SER A 1 278 ? 13.625 -16.374 3.423 1.00 89.75 278 SER A N 1
ATOM 2216 C CA . SER A 1 278 ? 12.952 -17.653 3.573 1.00 89.75 278 SER A CA 1
ATOM 2217 C C . SER A 1 278 ? 12.914 -18.442 2.263 1.00 89.75 278 SER A C 1
ATOM 2219 O O . SE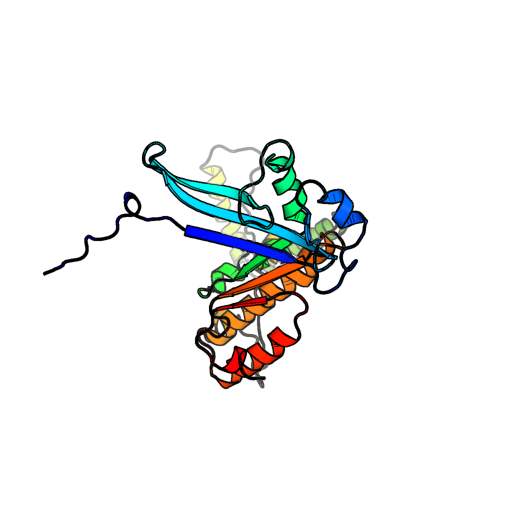R A 1 278 ? 12.490 -17.917 1.234 1.00 89.75 278 SER A O 1
ATOM 2221 N N . PRO A 1 279 ? 13.239 -19.747 2.287 1.00 88.44 279 PRO A N 1
ATOM 2222 C CA . PRO A 1 279 ? 13.159 -20.572 1.087 1.00 88.44 279 PRO A CA 1
ATOM 2223 C C . PRO A 1 279 ? 11.712 -20.838 0.641 1.00 88.44 279 PRO A C 1
ATOM 2225 O O . PRO A 1 279 ? 11.497 -21.274 -0.484 1.00 88.44 279 PRO A O 1
ATOM 2228 N N . TYR A 1 280 ? 10.709 -20.588 1.492 1.00 87.75 280 TYR A N 1
ATOM 2229 C CA . TYR A 1 280 ? 9.313 -20.932 1.199 1.00 87.75 280 TYR A CA 1
ATOM 2230 C C . TYR A 1 280 ? 8.669 -20.093 0.089 1.00 87.75 280 TYR A C 1
ATOM 2232 O O . TYR A 1 280 ? 7.647 -20.515 -0.432 1.00 87.75 280 TYR A O 1
ATOM 2240 N N . PHE A 1 281 ? 9.238 -18.944 -0.284 1.00 85.31 281 PHE A N 1
ATOM 2241 C CA . PHE A 1 281 ? 8.723 -18.117 -1.388 1.00 85.31 281 PHE A CA 1
ATOM 2242 C C . PHE A 1 281 ? 9.229 -18.547 -2.771 1.00 85.31 281 PHE A C 1
ATOM 2244 O O . PHE A 1 281 ? 8.825 -17.968 -3.771 1.00 85.31 281 PHE A O 1
ATOM 2251 N N . ILE A 1 282 ? 10.135 -19.528 -2.825 1.00 83.12 282 ILE A N 1
ATOM 2252 C CA . ILE A 1 282 ? 10.758 -20.029 -4.063 1.00 83.12 282 ILE A CA 1
ATOM 2253 C C . ILE A 1 282 ? 10.443 -21.526 -4.261 1.00 83.12 282 ILE A C 1
ATOM 2255 O O . ILE A 1 282 ? 10.772 -22.111 -5.286 1.00 83.12 282 ILE A O 1
ATOM 2259 N N . GLN A 1 283 ? 9.830 -22.176 -3.268 1.00 69.88 283 GLN A N 1
ATOM 2260 C CA . GLN A 1 283 ? 9.453 -23.586 -3.346 1.00 69.88 283 GLN A CA 1
ATOM 2261 C C . GLN A 1 283 ? 8.119 -23.722 -4.086 1.00 69.88 283 GLN A C 1
ATOM 2263 O O . GLN A 1 283 ? 7.085 -23.347 -3.537 1.00 69.88 283 GLN A O 1
ATOM 2268 N N . GLU A 1 284 ? 8.175 -24.251 -5.312 1.00 55.47 284 GLU A N 1
ATOM 2269 C CA . GLU A 1 284 ? 7.013 -24.732 -6.080 1.00 55.47 284 GLU A CA 1
ATOM 2270 C C . GLU A 1 284 ? 6.407 -26.015 -5.486 1.00 55.47 284 GLU A C 1
ATOM 2272 O O . GLU A 1 284 ? 7.179 -26.901 -5.038 1.00 55.47 284 GLU A O 1
#

Nearest PDB structures (foldseek):
  8u7i-assembly1_D  TM=6.719E-01  e=1.257E-11  Bacillus cereus VD045
  8sm3-assembly1_A  TM=6.382E-01  e=5.896E-09  Bacillus cereus VD045
  8x5i-assembly1_B  TM=5.861E-01  e=9.707E-08  Bacillus cereus VD045
  8x5n-assembly1_B  TM=5.640E-01  e=1.539E-04  Bacillus cereus VD045
  8jqb-assembly1_D  TM=5.827E-01  e=8.997E-04  Bacillus cereus VD045